Protein AF-A0A2V8UNH7-F1 (afdb_monomer)

Sequence (211 aa):
MKRFVVALCVLASGWPASTQSELPPRVLQLAELKRNIKTRMARLPNYTCLETIERSRRKNERQAFRYLDTVRVEVATMKNRELYAWPGAKEFGDRDITEIIGAGTSASGSYAEEIRSIFVNNASTITWHGEEQRLGRRTLRWDYRIPYYLSGWTVRTQSASGRVSATGAFWVDAESLDLLRIETNTSRPISPSPRLRTRWITRACASLPRT

Foldseek 3Di:
DDDDDDDDDDPPPPDPPPPPPDDDVVVVLLVVLLVVLVVLLVVQQFDKFWKKKWKWKDQAPVDDTDTDDIDIWIWGHHPNFIFTDRPPDPDTDPDAPCVVVVADKDKGCPASLVSCCDRPQPQKDKAWDDWDQDPNFIKGKIKIWGDQVSRPIWMDHPVFIDGFIWIWMWIAGPPPRHTFKIKIKTPADTPPSRRMIMIIIIGHGPDPDDD

Structure (mmCIF, N/CA/C/O backbone):
data_AF-A0A2V8UNH7-F1
#
_entry.id   AF-A0A2V8UNH7-F1
#
loop_
_atom_site.group_PDB
_atom_site.id
_atom_site.type_symbol
_atom_site.label_atom_id
_atom_site.label_alt_id
_atom_site.label_comp_id
_atom_site.label_asym_id
_atom_site.label_entity_id
_atom_site.label_seq_id
_atom_site.pdbx_PDB_ins_code
_atom_site.Cartn_x
_atom_site.Cartn_y
_atom_site.Cartn_z
_atom_site.occupancy
_atom_site.B_iso_or_equiv
_atom_site.auth_seq_id
_atom_site.auth_comp_id
_atom_site.auth_asym_id
_atom_site.auth_atom_id
_atom_site.pdbx_PDB_model_num
ATOM 1 N N . MET A 1 1 ? -21.394 29.886 82.520 1.00 43.16 1 MET A N 1
ATOM 2 C CA . MET A 1 1 ? -22.045 29.087 81.456 1.00 43.16 1 MET A CA 1
ATOM 3 C C . MET A 1 1 ? -22.055 29.882 80.153 1.00 43.16 1 MET A C 1
ATOM 5 O O . MET A 1 1 ? -22.809 30.837 80.056 1.00 43.16 1 MET A O 1
ATOM 9 N N . LYS A 1 2 ? -21.211 29.533 79.172 1.00 36.69 2 LYS A N 1
ATOM 10 C CA . LYS A 1 2 ? -21.320 29.988 77.772 1.00 36.69 2 LYS A CA 1
ATOM 11 C C . LYS A 1 2 ? -20.913 28.813 76.879 1.00 36.69 2 LYS A C 1
ATOM 13 O O . LYS A 1 2 ? -19.786 28.342 76.973 1.00 36.69 2 LYS A O 1
ATOM 18 N N . ARG A 1 3 ? -21.863 28.282 76.106 1.00 42.94 3 ARG A N 1
ATOM 19 C CA . ARG A 1 3 ? -21.660 27.165 75.172 1.00 42.94 3 ARG A CA 1
ATOM 20 C C . ARG A 1 3 ? -21.184 27.743 73.838 1.00 42.94 3 ARG A C 1
ATOM 22 O O . ARG A 1 3 ? -21.927 28.495 73.217 1.00 42.94 3 ARG A O 1
ATOM 29 N N . PHE A 1 4 ? -19.963 27.418 73.422 1.00 43.16 4 PHE A N 1
ATOM 30 C CA . PHE A 1 4 ? -19.485 27.691 72.067 1.00 43.16 4 PHE A CA 1
ATOM 31 C C . PHE A 1 4 ? -20.017 26.600 71.135 1.00 43.16 4 PHE A C 1
ATOM 33 O O . PHE A 1 4 ? -19.712 25.424 71.316 1.00 43.16 4 PHE A O 1
ATOM 40 N N . VAL A 1 5 ? -20.839 26.989 70.162 1.00 47.56 5 VAL A N 1
ATOM 41 C CA . VAL A 1 5 ? -21.269 26.116 69.066 1.00 47.56 5 VAL A CA 1
ATOM 42 C C . VAL A 1 5 ? -20.251 26.282 67.942 1.00 47.56 5 VAL A C 1
ATOM 44 O O . VAL A 1 5 ? -20.124 27.365 67.377 1.00 47.56 5 VAL A O 1
ATOM 47 N N . VAL A 1 6 ? -19.496 25.224 67.648 1.00 49.38 6 VAL A N 1
ATOM 48 C CA . VAL A 1 6 ? -18.600 25.167 66.487 1.00 49.38 6 VAL A CA 1
ATOM 49 C C . VAL A 1 6 ? -19.440 24.752 65.281 1.00 49.38 6 VAL A C 1
ATOM 51 O O . VAL A 1 6 ? -19.957 23.638 65.236 1.00 49.38 6 VAL A O 1
ATOM 54 N N . ALA A 1 7 ? -19.615 25.663 64.325 1.00 50.72 7 ALA A N 1
ATOM 55 C CA . ALA A 1 7 ? -20.276 25.381 63.057 1.00 50.72 7 ALA A CA 1
ATOM 56 C C . ALA A 1 7 ? -19.293 24.667 62.115 1.00 50.72 7 ALA A C 1
ATOM 58 O O . ALA A 1 7 ? -18.272 25.228 61.720 1.00 50.72 7 ALA A O 1
ATOM 59 N N . LEU A 1 8 ? -19.597 23.414 61.776 1.00 46.78 8 LEU A N 1
ATOM 60 C CA . LEU A 1 8 ? -18.836 22.599 60.833 1.00 46.78 8 LEU A CA 1
ATOM 61 C C . LEU A 1 8 ? -19.311 22.915 59.401 1.00 46.78 8 LEU A C 1
ATOM 63 O O . LEU A 1 8 ? -20.359 22.438 58.971 1.00 46.78 8 LEU A O 1
ATOM 67 N N . CYS A 1 9 ? -18.560 23.737 58.664 1.00 45.31 9 CYS A N 1
ATOM 68 C CA . CYS A 1 9 ? -18.798 23.970 57.237 1.00 45.31 9 CYS A CA 1
ATOM 69 C C . CYS A 1 9 ? -18.370 22.739 56.425 1.00 45.31 9 CYS A C 1
ATOM 71 O O . CYS A 1 9 ? -17.183 22.531 56.175 1.00 45.31 9 CYS A O 1
ATOM 73 N N . VAL A 1 10 ? -19.338 21.930 55.993 1.00 55.41 10 VAL A N 1
ATOM 74 C CA . VAL A 1 10 ? -19.120 20.857 55.015 1.00 55.41 10 VAL A CA 1
ATOM 75 C C . VAL A 1 10 ? -18.999 21.494 53.630 1.00 55.41 10 VAL A C 1
ATOM 77 O O . VAL A 1 10 ? -19.993 21.883 53.021 1.00 55.41 10 VAL A O 1
ATOM 80 N N . LEU A 1 11 ? -17.769 21.629 53.134 1.00 58.53 11 LEU A N 1
ATOM 81 C CA . LEU A 1 11 ? -17.506 21.987 51.742 1.00 58.53 11 LEU A CA 1
ATOM 82 C C . LEU A 1 11 ? -17.816 20.769 50.867 1.00 58.53 11 LEU A C 1
ATOM 84 O O . LEU A 1 11 ? -17.019 19.837 50.780 1.00 58.53 11 LEU A O 1
ATOM 88 N N . ALA A 1 12 ? -18.986 20.770 50.230 1.00 54.81 12 ALA A N 1
ATOM 89 C CA . ALA A 1 12 ? -19.301 19.840 49.156 1.00 54.81 12 ALA A CA 1
ATOM 90 C C . ALA A 1 12 ? -18.403 20.161 47.951 1.00 54.81 12 ALA A C 1
ATOM 92 O O . ALA A 1 12 ? -18.704 21.031 47.134 1.00 54.81 12 ALA A O 1
ATOM 93 N N . SER A 1 13 ? -17.264 19.480 47.858 1.00 57.94 13 SER A N 1
ATOM 94 C CA . SER A 1 13 ? -16.404 19.473 46.680 1.00 57.94 13 SER A CA 1
ATOM 95 C C . SER A 1 13 ? -17.104 18.714 45.551 1.00 57.94 13 SER A C 1
ATOM 97 O O . SER A 1 13 ? -16.890 17.522 45.342 1.00 57.94 13 SER A O 1
ATOM 99 N N . GLY A 1 14 ? -17.969 19.412 44.814 1.00 54.59 14 GLY A N 1
ATOM 100 C CA . GLY A 1 14 ? -18.487 18.928 43.540 1.00 54.59 14 GLY A CA 1
ATOM 101 C C . GLY A 1 14 ? -17.328 18.744 42.566 1.00 54.59 14 GLY A C 1
ATOM 102 O O . GLY A 1 14 ? -16.804 19.717 42.030 1.00 54.59 14 GLY A O 1
ATOM 103 N N . TRP A 1 15 ? -16.892 17.500 42.365 1.00 63.91 15 TRP A N 1
ATOM 104 C CA . TRP A 1 15 ? -15.983 17.161 41.278 1.00 63.91 15 TRP A CA 1
ATOM 105 C C . TRP A 1 15 ? -16.677 17.491 39.954 1.00 63.91 15 TRP A C 1
ATOM 107 O O . TRP A 1 15 ? -17.752 16.943 39.695 1.00 63.91 15 TRP A O 1
ATOM 117 N N . PRO A 1 16 ? -16.106 18.363 39.104 1.00 59.00 16 PRO A N 1
ATOM 118 C CA . PRO A 1 16 ? -16.625 18.524 37.762 1.00 59.00 16 PRO A CA 1
ATOM 119 C C . PRO A 1 16 ? -16.451 17.181 37.051 1.00 59.00 16 PRO A C 1
ATOM 121 O O . PRO A 1 16 ? -15.329 16.714 36.837 1.00 59.00 16 PRO A O 1
ATOM 124 N N . ALA A 1 17 ? -17.574 16.542 36.719 1.00 58.09 17 ALA A N 1
ATOM 125 C CA . ALA A 1 17 ? -17.596 15.424 35.796 1.00 58.09 17 ALA A CA 1
ATOM 126 C C . ALA A 1 17 ? -16.926 15.904 34.507 1.00 58.09 17 ALA A C 1
ATOM 128 O O . ALA A 1 17 ? -17.468 16.727 33.771 1.00 58.09 17 ALA A O 1
ATOM 129 N N . SER A 1 18 ? -15.698 15.448 34.281 1.00 59.31 18 SER A N 1
ATOM 130 C CA . SER A 1 18 ? -14.993 15.725 33.042 1.00 59.31 18 SER A CA 1
ATOM 131 C C . SER A 1 18 ? -15.786 15.049 31.933 1.00 59.31 18 SER A C 1
ATOM 133 O O . SER A 1 18 ? -15.860 13.824 31.882 1.00 59.31 18 SER A O 1
ATOM 135 N N . THR A 1 19 ? -16.416 15.837 31.065 1.00 55.44 19 THR A N 1
ATOM 136 C CA . THR A 1 19 ? -16.987 15.342 29.814 1.00 55.44 19 THR A CA 1
ATOM 137 C C . THR A 1 19 ? -15.842 14.765 28.992 1.00 55.44 19 THR A C 1
ATOM 139 O O . THR A 1 19 ? -15.066 15.508 28.387 1.00 55.44 19 THR A O 1
ATOM 142 N N . GLN A 1 20 ? -15.688 13.441 29.034 1.00 63.00 20 GLN A N 1
ATOM 143 C CA . GLN A 1 20 ? -14.740 12.716 28.202 1.00 63.00 20 GLN A CA 1
ATOM 144 C C . GLN A 1 20 ? -15.157 12.979 26.755 1.00 63.00 20 GLN A C 1
ATOM 146 O O . GLN A 1 20 ? -16.211 12.529 26.313 1.00 63.00 20 GLN A O 1
ATOM 151 N N . SER A 1 21 ? -14.395 13.814 26.051 1.00 68.12 21 SER A N 1
ATOM 152 C CA . SER A 1 21 ? -14.686 14.151 24.662 1.00 68.12 21 SER A CA 1
ATOM 153 C C . SER A 1 21 ? -14.468 12.880 23.851 1.00 68.12 21 SER A C 1
ATOM 155 O O . SER A 1 21 ? -13.340 12.399 23.736 1.00 68.12 21 SER A O 1
ATOM 157 N N . GLU A 1 22 ? -15.555 12.292 23.361 1.00 79.25 22 GLU A N 1
ATOM 158 C CA . GLU A 1 22 ? -15.486 11.090 22.542 1.00 79.25 22 GLU A CA 1
ATOM 159 C C . GLU A 1 22 ? -14.673 11.392 21.275 1.00 79.25 22 GLU A C 1
ATOM 161 O O . GLU A 1 22 ? -14.817 12.448 20.650 1.00 79.25 22 GLU A O 1
ATOM 166 N N . LEU A 1 23 ? -13.751 10.491 20.925 1.00 85.50 23 LEU A N 1
ATOM 167 C CA . LEU A 1 23 ? -12.916 10.656 19.739 1.00 85.50 23 LEU A CA 1
ATOM 168 C C . LEU A 1 23 ? -13.802 10.720 18.485 1.00 85.50 23 LEU A C 1
ATOM 170 O O . LEU A 1 23 ? -14.772 9.967 18.390 1.00 85.50 23 LEU A O 1
ATOM 174 N N . PRO A 1 24 ? -13.451 11.537 17.472 1.00 90.44 24 PRO A N 1
ATOM 175 C CA . PRO A 1 24 ? -14.213 11.575 16.232 1.00 90.44 24 PRO A CA 1
ATOM 176 C C . PRO A 1 24 ? -14.345 10.168 15.617 1.00 90.44 24 PRO A C 1
ATOM 178 O O . PRO A 1 24 ? -13.340 9.448 15.559 1.00 90.44 24 PRO A O 1
ATOM 181 N N . PRO A 1 25 ? -15.513 9.781 15.067 1.00 90.62 25 PRO A N 1
ATOM 182 C CA . PRO A 1 25 ? -15.749 8.423 14.562 1.00 90.62 25 PRO A CA 1
ATOM 183 C C . PRO A 1 25 ? -14.685 7.924 13.575 1.00 90.62 25 PRO A C 1
ATOM 185 O O . PRO A 1 25 ? -14.292 6.761 13.599 1.00 90.62 25 PRO A O 1
ATOM 188 N N . ARG A 1 26 ? -14.143 8.821 12.738 1.00 92.00 26 ARG A N 1
ATOM 189 C CA . ARG A 1 26 ? -13.091 8.494 11.755 1.00 92.00 26 ARG A CA 1
ATOM 190 C C . ARG A 1 26 ? -11.780 8.050 12.412 1.00 92.00 26 ARG A C 1
ATOM 192 O O . ARG A 1 26 ? -11.057 7.234 11.845 1.00 92.00 26 ARG A O 1
ATOM 199 N N . VAL A 1 27 ? -11.463 8.601 13.583 1.00 92.19 27 VAL A N 1
ATOM 200 C CA . VAL A 1 27 ? -10.266 8.246 14.356 1.00 92.19 27 VAL A CA 1
ATOM 201 C C . VAL A 1 27 ? -10.438 6.852 14.948 1.00 92.19 27 VAL A C 1
ATOM 203 O O . VAL A 1 27 ? -9.525 6.033 14.842 1.00 92.19 27 VAL A O 1
ATOM 206 N N . LEU A 1 28 ? -11.625 6.561 15.489 1.00 93.75 28 LEU A N 1
ATOM 207 C CA . LEU A 1 28 ? -11.973 5.238 16.010 1.00 93.75 28 LEU A CA 1
ATOM 208 C C . LEU A 1 28 ? -11.929 4.171 14.906 1.00 93.75 28 LEU A C 1
ATOM 210 O O . LEU A 1 28 ? -11.252 3.159 15.071 1.00 93.75 28 LEU A O 1
ATOM 214 N N . GLN A 1 29 ? -12.536 4.440 13.745 1.00 94.81 29 GLN A N 1
ATOM 215 C CA . GLN A 1 29 ? -12.503 3.543 12.581 1.00 94.81 29 GLN A CA 1
ATOM 216 C C . GLN A 1 29 ? -11.074 3.257 12.103 1.00 94.81 29 GLN A C 1
ATOM 218 O O . GLN A 1 29 ? -10.726 2.110 11.828 1.00 94.81 29 GLN A O 1
ATOM 223 N N . LEU A 1 30 ? -10.219 4.284 12.015 1.00 95.50 30 LEU A N 1
ATOM 224 C CA . LEU A 1 30 ? -8.826 4.096 11.611 1.00 95.50 30 LEU A CA 1
ATOM 225 C C . LEU A 1 30 ? -8.033 3.294 12.656 1.00 95.50 30 LEU A C 1
ATOM 227 O O . LEU A 1 30 ? -7.213 2.450 12.292 1.00 95.50 30 LEU A O 1
ATOM 231 N N . ALA A 1 31 ? -8.264 3.540 13.947 1.00 94.81 31 ALA A N 1
ATOM 232 C CA . ALA A 1 31 ? -7.626 2.783 15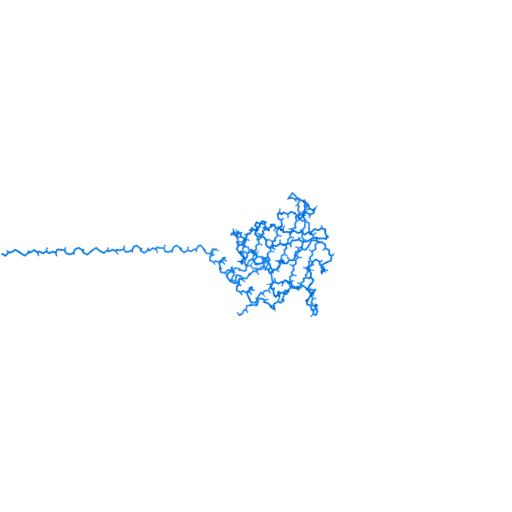.020 1.00 94.81 31 ALA A CA 1
ATOM 233 C C . ALA A 1 31 ? -8.039 1.303 14.986 1.00 94.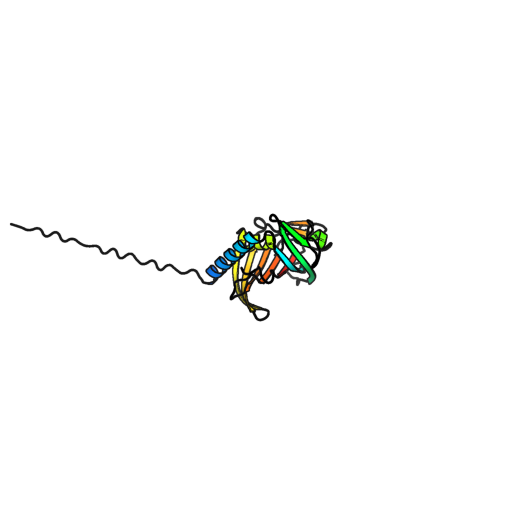81 31 ALA A C 1
ATOM 235 O O . ALA A 1 31 ? -7.181 0.420 15.079 1.00 94.81 31 ALA A O 1
ATOM 236 N N . GLU A 1 32 ? -9.328 1.032 14.785 1.00 94.69 32 GLU A N 1
ATOM 237 C CA . GLU A 1 32 ? -9.860 -0.318 14.632 1.00 94.69 32 GLU A CA 1
ATOM 238 C C . GLU A 1 32 ? -9.290 -1.022 13.397 1.00 94.69 32 GLU A C 1
ATOM 240 O O . GLU A 1 32 ? -8.771 -2.133 13.514 1.00 94.69 32 GLU A O 1
ATOM 245 N N . LEU A 1 33 ? -9.278 -0.350 12.243 1.00 93.94 33 LEU A N 1
ATOM 246 C CA . LEU A 1 33 ? -8.650 -0.850 11.022 1.00 93.94 33 LEU A CA 1
ATOM 247 C C . LEU A 1 33 ? -7.188 -1.251 11.268 1.00 93.94 33 LEU A C 1
ATOM 249 O O . LEU A 1 33 ? -6.791 -2.377 10.962 1.00 93.94 33 LEU A O 1
ATOM 253 N N . LYS A 1 34 ? -6.380 -0.355 11.855 1.00 94.19 34 LYS A N 1
ATOM 254 C CA . LYS A 1 34 ? -4.962 -0.626 12.152 1.00 94.19 34 LYS A CA 1
ATOM 255 C C . LYS A 1 34 ? -4.804 -1.823 13.092 1.00 94.19 34 LYS A C 1
ATOM 257 O O . LYS A 1 34 ? -3.927 -2.660 12.869 1.00 94.19 34 LYS A O 1
ATOM 262 N N . ARG A 1 35 ? -5.653 -1.939 14.119 1.00 93.31 35 ARG A N 1
ATOM 263 C CA . ARG A 1 35 ? -5.662 -3.080 15.052 1.00 93.31 35 ARG A CA 1
ATOM 264 C C . ARG A 1 35 ? -5.996 -4.390 14.336 1.00 93.31 35 ARG A C 1
ATOM 266 O O . ARG A 1 35 ? -5.297 -5.387 14.538 1.00 93.31 35 ARG A O 1
ATOM 273 N N . ASN A 1 36 ? -7.020 -4.385 13.488 1.00 90.44 36 ASN A N 1
ATOM 274 C CA . ASN A 1 36 ? -7.471 -5.559 12.744 1.00 90.44 36 ASN A CA 1
ATOM 275 C C . ASN A 1 36 ? -6.392 -6.024 11.761 1.00 90.44 36 ASN A C 1
ATOM 277 O O . ASN A 1 36 ? -6.032 -7.202 11.756 1.00 90.44 36 ASN A O 1
ATOM 281 N N . ILE A 1 37 ? -5.797 -5.095 11.007 1.00 88.56 37 ILE A N 1
ATOM 282 C CA . ILE A 1 37 ? -4.677 -5.385 10.105 1.00 88.56 37 ILE A CA 1
ATOM 283 C C . ILE A 1 37 ? -3.489 -5.950 10.884 1.00 88.56 37 ILE A C 1
ATOM 285 O O . ILE A 1 37 ? -2.988 -7.009 10.521 1.00 88.56 37 ILE A O 1
ATOM 289 N N . LYS A 1 38 ? -3.059 -5.309 11.979 1.00 88.44 38 LYS A N 1
ATOM 290 C CA . LYS A 1 38 ? -1.930 -5.792 12.793 1.00 88.44 38 LYS A CA 1
ATOM 291 C C . LYS A 1 38 ? -2.164 -7.216 13.307 1.00 88.44 38 LYS A C 1
ATOM 293 O O . LYS A 1 38 ? -1.264 -8.049 13.238 1.00 88.44 38 LYS A O 1
ATOM 298 N N . THR A 1 39 ? -3.376 -7.501 13.780 1.00 86.38 39 THR A N 1
ATOM 299 C CA . THR A 1 39 ? -3.762 -8.830 14.278 1.00 86.38 39 THR A CA 1
ATOM 300 C C . THR A 1 39 ? -3.717 -9.873 13.168 1.00 86.38 39 THR A C 1
ATOM 302 O O . THR A 1 39 ? -3.151 -10.949 13.353 1.00 86.38 39 THR A O 1
ATOM 305 N N . ARG A 1 40 ? -4.269 -9.553 11.993 1.00 81.12 40 ARG A N 1
ATOM 306 C CA . ARG A 1 40 ? -4.255 -10.453 10.835 1.00 81.12 40 ARG A CA 1
ATOM 307 C C . ARG A 1 40 ? -2.827 -10.687 10.344 1.00 81.12 40 ARG A C 1
ATOM 309 O O . ARG A 1 40 ? -2.435 -11.836 10.193 1.00 81.12 40 ARG A O 1
ATOM 316 N N . MET A 1 41 ? -2.020 -9.632 10.232 1.00 79.62 41 MET A N 1
ATOM 317 C CA . MET A 1 41 ? -0.603 -9.705 9.860 1.00 79.62 41 MET A CA 1
ATOM 318 C C . MET A 1 41 ? 0.228 -10.599 10.790 1.00 79.62 41 MET A C 1
ATOM 320 O O . MET A 1 41 ? 1.126 -11.292 10.320 1.00 79.62 41 MET A O 1
ATOM 324 N N . ALA A 1 42 ? -0.071 -10.623 12.092 1.00 80.31 42 ALA A N 1
ATOM 325 C CA . ALA A 1 42 ? 0.605 -11.506 13.046 1.00 80.31 42 ALA A CA 1
ATOM 326 C C . ALA A 1 42 ? 0.269 -12.997 12.833 1.00 80.31 42 ALA A C 1
ATOM 328 O O . ALA A 1 42 ? 1.060 -13.865 13.192 1.00 80.31 42 ALA A O 1
ATOM 329 N N . ARG A 1 43 ? -0.886 -13.295 12.225 1.00 73.44 43 ARG A N 1
ATOM 330 C CA . ARG A 1 43 ? -1.367 -14.653 11.918 1.00 73.44 43 ARG A CA 1
ATOM 331 C C . ARG A 1 43 ? -1.061 -15.100 10.483 1.00 73.44 43 ARG A C 1
ATOM 333 O O . ARG A 1 43 ? -1.473 -16.187 10.092 1.00 73.44 43 ARG A O 1
ATOM 340 N N . LEU A 1 44 ? -0.323 -14.303 9.705 1.00 64.62 44 LEU A N 1
ATOM 341 C CA . LEU A 1 44 ? -0.030 -14.573 8.293 1.00 64.62 44 LEU A CA 1
ATOM 342 C C . LEU A 1 44 ? 1.115 -15.553 7.952 1.00 64.62 44 LEU A C 1
ATOM 344 O O . LEU A 1 44 ? 1.325 -15.707 6.750 1.00 64.62 44 LEU A O 1
ATOM 348 N N . PRO A 1 45 ? 1.869 -16.231 8.853 1.00 58.47 45 PRO A N 1
ATOM 349 C CA . PRO A 1 45 ? 3.080 -16.929 8.410 1.00 58.47 45 PRO A CA 1
ATOM 350 C C . PRO A 1 45 ? 2.860 -18.129 7.465 1.00 58.47 45 PRO A C 1
ATOM 352 O O . PRO A 1 45 ? 3.852 -18.741 7.095 1.00 58.47 45 PRO A O 1
ATOM 355 N N . ASN A 1 46 ? 1.621 -18.444 7.050 1.00 59.53 46 ASN A N 1
ATOM 356 C CA . ASN A 1 46 ? 1.288 -19.499 6.082 1.00 59.53 46 ASN A CA 1
ATOM 357 C C . ASN A 1 46 ? 0.093 -19.150 5.163 1.00 59.53 46 ASN A C 1
ATOM 359 O O . ASN A 1 46 ? -0.687 -20.034 4.813 1.00 59.53 46 ASN A O 1
ATOM 363 N N . TYR A 1 47 ? -0.125 -17.878 4.811 1.00 63.41 47 TYR A N 1
ATOM 364 C CA . TYR A 1 47 ? -1.236 -17.520 3.917 1.00 63.41 47 TYR A CA 1
ATOM 365 C C . TYR A 1 47 ? -0.760 -17.266 2.492 1.00 63.41 47 TYR A C 1
ATOM 367 O O . TYR A 1 47 ? 0.191 -16.515 2.295 1.00 63.41 47 TYR A O 1
ATOM 375 N N . THR A 1 48 ? -1.460 -17.865 1.529 1.00 68.56 48 THR A N 1
ATOM 376 C CA . THR A 1 48 ? -1.310 -17.600 0.097 1.00 68.56 48 THR A CA 1
ATOM 377 C C . THR A 1 48 ? -2.444 -16.697 -0.363 1.00 68.56 48 THR A C 1
ATOM 379 O O . THR A 1 48 ? -3.603 -16.934 -0.028 1.00 68.56 48 THR A O 1
ATOM 382 N N . CYS A 1 49 ? -2.127 -15.673 -1.143 1.00 74.19 49 CYS A N 1
ATOM 383 C CA . CYS A 1 49 ? -3.117 -14.797 -1.746 1.00 74.19 49 CYS A CA 1
ATOM 384 C C . CYS A 1 49 ? -2.801 -14.523 -3.210 1.00 74.19 49 CYS A C 1
ATOM 386 O O . CYS A 1 49 ? -1.640 -14.414 -3.580 1.00 74.19 49 CYS A O 1
ATOM 388 N N . LEU A 1 50 ? -3.839 -14.334 -4.025 1.00 79.31 50 LEU A N 1
ATOM 389 C CA . LEU A 1 50 ? -3.684 -13.763 -5.353 1.00 79.31 50 LEU A CA 1
ATOM 390 C C . LEU A 1 50 ? -3.546 -12.234 -5.272 1.00 79.31 50 LEU A C 1
ATOM 392 O O . LEU A 1 50 ? -4.524 -11.517 -5.052 1.00 79.31 50 LEU A O 1
ATOM 396 N N . GLU A 1 51 ? -2.346 -11.737 -5.535 1.00 78.75 51 GLU A N 1
ATOM 397 C CA . GLU A 1 51 ? -2.067 -10.320 -5.713 1.00 78.75 51 GLU A CA 1
ATOM 398 C C . GLU A 1 51 ? -2.260 -9.934 -7.186 1.00 78.75 51 GLU A C 1
ATOM 400 O O . GLU A 1 51 ? -1.780 -10.600 -8.105 1.00 78.75 51 GLU A O 1
ATOM 405 N N . THR A 1 52 ? -2.994 -8.846 -7.428 1.00 81.12 52 THR A N 1
ATOM 406 C CA . THR A 1 52 ? -3.107 -8.235 -8.759 1.00 81.12 52 THR A CA 1
ATOM 407 C C . THR A 1 52 ? -2.510 -6.846 -8.713 1.00 81.12 52 THR A C 1
ATOM 409 O O . THR A 1 52 ? -3.003 -5.986 -7.981 1.00 81.12 52 THR A O 1
ATOM 412 N N . ILE A 1 53 ? -1.486 -6.648 -9.533 1.00 80.25 53 ILE A N 1
ATOM 413 C CA . ILE A 1 53 ? -0.669 -5.450 -9.585 1.00 80.25 53 ILE A CA 1
ATOM 414 C C . ILE A 1 53 ? -0.846 -4.799 -10.955 1.00 80.25 53 ILE A C 1
ATOM 416 O O . ILE A 1 53 ? -0.361 -5.312 -11.961 1.00 80.25 53 ILE A O 1
ATOM 420 N N . GLU A 1 54 ? -1.531 -3.659 -11.017 1.00 83.62 54 GLU A N 1
ATOM 421 C CA . GLU A 1 54 ? -1.598 -2.860 -12.250 1.00 83.62 54 GLU A CA 1
ATOM 422 C C . GLU A 1 54 ? -0.469 -1.819 -12.228 1.00 83.62 54 GLU A C 1
ATOM 424 O O . GLU A 1 54 ? -0.383 -1.002 -11.303 1.00 83.62 54 GLU A O 1
ATOM 429 N N . ARG A 1 55 ? 0.408 -1.847 -13.240 1.00 83.19 55 ARG A N 1
ATOM 430 C CA . ARG A 1 55 ? 1.574 -0.960 -13.329 1.00 83.19 55 ARG A CA 1
ATOM 431 C C . ARG A 1 55 ? 1.323 0.135 -14.348 1.00 83.19 55 ARG A C 1
ATOM 433 O O . ARG A 1 55 ? 0.893 -0.105 -15.474 1.00 83.19 55 ARG A O 1
ATOM 440 N N . SER A 1 56 ? 1.617 1.370 -13.968 1.00 84.06 56 SER A N 1
ATOM 441 C CA . SER A 1 56 ? 1.563 2.516 -14.879 1.00 84.06 56 SER A CA 1
ATOM 442 C C . SER A 1 56 ? 2.743 3.449 -14.653 1.00 84.06 56 SER A C 1
ATOM 444 O O . SER A 1 56 ? 3.216 3.594 -13.526 1.00 84.06 56 SER A O 1
ATOM 446 N N . ARG A 1 57 ? 3.201 4.137 -15.705 1.00 83.38 57 ARG A N 1
ATOM 447 C CA . ARG A 1 57 ? 4.318 5.093 -15.622 1.00 83.38 57 ARG A CA 1
ATOM 448 C C . ARG A 1 57 ? 4.017 6.443 -16.253 1.00 83.38 57 ARG A C 1
ATOM 450 O O . ARG A 1 57 ? 3.249 6.539 -17.206 1.00 83.38 57 ARG A O 1
ATOM 457 N N . ARG A 1 58 ? 4.707 7.482 -15.783 1.00 81.69 58 ARG A N 1
ATOM 458 C CA . ARG A 1 58 ? 4.797 8.794 -16.451 1.00 81.69 58 ARG A CA 1
ATOM 459 C C . ARG A 1 58 ? 6.219 9.347 -16.384 1.00 81.69 58 ARG A C 1
ATOM 461 O O . ARG A 1 58 ? 6.959 9.027 -15.454 1.00 81.69 58 ARG A O 1
ATOM 468 N N . LYS A 1 59 ? 6.592 10.183 -17.361 1.00 80.12 59 LYS A N 1
ATOM 469 C CA . LYS A 1 59 ? 7.933 10.804 -17.464 1.00 80.12 59 LYS A CA 1
ATOM 470 C C . LYS A 1 59 ? 8.090 12.056 -16.595 1.00 80.12 59 LYS A C 1
ATOM 472 O O . LYS A 1 59 ? 9.201 12.477 -16.299 1.00 80.12 59 LYS A O 1
ATOM 477 N N . ASN A 1 60 ? 6.991 12.725 -16.273 1.00 80.50 60 ASN A N 1
ATOM 478 C CA . ASN A 1 60 ? 6.950 13.883 -15.385 1.00 80.50 60 ASN A CA 1
ATOM 479 C C . ASN A 1 60 ? 5.512 14.083 -14.893 1.00 80.50 60 ASN A C 1
ATOM 481 O O . ASN A 1 60 ? 4.601 13.376 -15.320 1.00 80.50 60 ASN A O 1
ATOM 485 N N . GLU A 1 61 ? 5.309 15.039 -13.991 1.00 79.38 61 GLU A N 1
ATOM 486 C CA . GLU A 1 61 ? 4.010 15.270 -13.350 1.00 79.38 61 GLU A CA 1
ATOM 487 C C . GLU A 1 61 ? 2.944 15.849 -14.279 1.00 79.38 61 GLU A C 1
ATOM 489 O O . GLU A 1 61 ? 1.761 15.642 -14.029 1.00 79.38 61 GLU A O 1
ATOM 494 N N . ARG A 1 62 ? 3.359 16.514 -15.365 1.00 85.12 62 ARG A N 1
ATOM 495 C CA . ARG A 1 62 ? 2.453 17.121 -16.351 1.00 85.12 62 ARG A CA 1
ATOM 496 C C . ARG A 1 62 ? 1.839 16.091 -17.300 1.00 85.12 62 ARG A C 1
ATOM 498 O O . ARG A 1 62 ? 0.894 16.407 -18.009 1.00 85.12 62 ARG A O 1
ATOM 505 N N . GLN A 1 63 ? 2.390 14.879 -17.356 1.00 86.12 63 GLN A N 1
ATOM 506 C CA . GLN A 1 63 ? 1.894 13.812 -18.219 1.00 86.12 63 GLN A CA 1
ATOM 507 C C . GLN A 1 63 ? 0.958 12.869 -17.464 1.00 86.12 63 GLN A C 1
ATOM 509 O O . GLN A 1 63 ? 1.200 12.522 -16.304 1.00 86.12 63 GLN A O 1
ATOM 514 N N . ALA A 1 64 ? -0.073 12.396 -18.166 1.00 87.50 64 ALA A N 1
ATOM 515 C CA . ALA A 1 64 ? -0.916 11.312 -17.689 1.00 87.50 64 ALA A CA 1
ATOM 516 C C . ALA A 1 64 ? -0.095 10.027 -17.495 1.00 87.50 64 ALA A C 1
ATOM 518 O O . ALA A 1 64 ? 0.868 9.758 -18.224 1.00 87.50 64 ALA A O 1
ATOM 519 N N . PHE A 1 65 ? -0.491 9.226 -16.508 1.00 84.94 65 PHE A N 1
ATOM 520 C CA . PHE A 1 65 ? 0.028 7.874 -16.362 1.00 84.94 65 PHE A CA 1
ATOM 521 C C . PHE A 1 65 ? -0.369 7.038 -17.579 1.00 84.94 65 PHE A C 1
ATOM 523 O O . PHE A 1 65 ? -1.534 7.003 -17.964 1.00 84.94 65 PHE A O 1
ATOM 530 N N . ARG A 1 66 ? 0.611 6.360 -18.174 1.00 88.50 66 ARG A N 1
ATOM 531 C CA . ARG A 1 66 ? 0.403 5.360 -19.219 1.00 88.50 66 ARG A CA 1
ATOM 532 C C . ARG A 1 66 ? 0.450 3.982 -18.583 1.00 88.50 66 ARG A C 1
ATOM 534 O O . ARG A 1 66 ? 1.433 3.664 -17.906 1.00 88.50 66 ARG A O 1
ATOM 541 N N . TYR A 1 67 ? -0.600 3.201 -18.803 1.00 88.00 67 TYR A N 1
ATOM 542 C CA . TYR A 1 67 ? -0.642 1.793 -18.429 1.00 88.00 67 TYR A CA 1
ATOM 543 C C . TYR A 1 67 ? 0.524 1.040 -19.074 1.00 88.00 67 TYR A C 1
ATOM 545 O O . TYR A 1 67 ? 0.910 1.338 -20.207 1.00 88.00 67 TYR A O 1
ATOM 553 N N . LEU A 1 68 ? 1.114 0.123 -18.317 1.00 83.94 68 LEU A N 1
ATOM 554 C CA . LEU A 1 68 ? 2.172 -0.759 -18.788 1.00 83.94 68 LEU A CA 1
ATOM 555 C C . LEU A 1 68 ? 1.621 -2.158 -18.988 1.00 83.94 68 LEU A C 1
ATOM 557 O O . LEU A 1 68 ? 1.605 -2.655 -20.107 1.00 83.94 68 LEU A O 1
ATOM 561 N N . ASP A 1 69 ? 1.174 -2.760 -17.894 1.00 84.12 69 ASP A N 1
ATOM 562 C CA . ASP A 1 69 ? 0.690 -4.128 -17.832 1.00 84.12 69 ASP A CA 1
ATOM 563 C C . ASP A 1 69 ? 0.005 -4.390 -16.479 1.00 84.12 69 ASP A C 1
ATOM 565 O O . ASP A 1 69 ? -0.072 -3.526 -15.592 1.00 84.12 69 ASP A O 1
ATOM 569 N N . THR A 1 70 ? -0.516 -5.606 -16.346 1.00 85.38 70 THR A N 1
ATOM 570 C CA . THR A 1 70 ? -1.069 -6.150 -15.114 1.00 85.38 70 THR A CA 1
ATOM 571 C C . THR A 1 70 ? -0.354 -7.452 -14.818 1.00 85.38 70 THR A C 1
ATOM 573 O O . THR A 1 70 ? -0.327 -8.358 -15.647 1.00 85.38 70 THR A O 1
ATOM 576 N N . VAL A 1 71 ? 0.189 -7.554 -13.614 1.00 82.81 71 VAL A N 1
ATOM 577 C CA . VAL A 1 71 ? 0.839 -8.757 -13.112 1.00 82.81 71 VAL A CA 1
ATOM 578 C C . VAL A 1 71 ? -0.076 -9.402 -12.085 1.00 82.81 71 VAL A C 1
ATOM 580 O O . VAL A 1 71 ? -0.603 -8.728 -11.201 1.00 82.81 71 VAL A O 1
ATOM 583 N N . ARG A 1 72 ? -0.282 -10.712 -12.211 1.00 84.50 72 ARG A N 1
ATOM 584 C CA . ARG A 1 72 ? -1.025 -11.518 -11.242 1.00 84.50 72 ARG A CA 1
ATOM 585 C C . ARG A 1 72 ? -0.101 -12.593 -10.712 1.00 84.50 72 ARG A C 1
ATOM 587 O O . ARG A 1 72 ? 0.361 -13.423 -11.490 1.00 84.50 72 ARG A O 1
ATOM 594 N N . VAL A 1 73 ? 0.158 -12.557 -9.417 1.00 82.50 73 VAL A N 1
ATOM 595 C CA . VAL A 1 73 ? 1.027 -13.514 -8.732 1.00 82.50 73 VAL A CA 1
ATOM 596 C C . VAL A 1 73 ? 0.324 -14.022 -7.493 1.00 82.50 73 VAL A C 1
ATOM 598 O O . VAL A 1 73 ? -0.479 -13.318 -6.884 1.00 82.50 73 VAL A O 1
ATOM 601 N N . GLU A 1 74 ? 0.616 -15.256 -7.128 1.00 82.75 74 GLU A N 1
ATOM 602 C CA . GLU A 1 74 ? 0.349 -15.712 -5.779 1.00 82.75 74 GLU A CA 1
ATOM 603 C C . GLU A 1 74 ? 1.482 -15.220 -4.879 1.00 82.75 74 GLU A C 1
ATOM 605 O O . GLU A 1 74 ? 2.656 -15.322 -5.240 1.00 82.75 74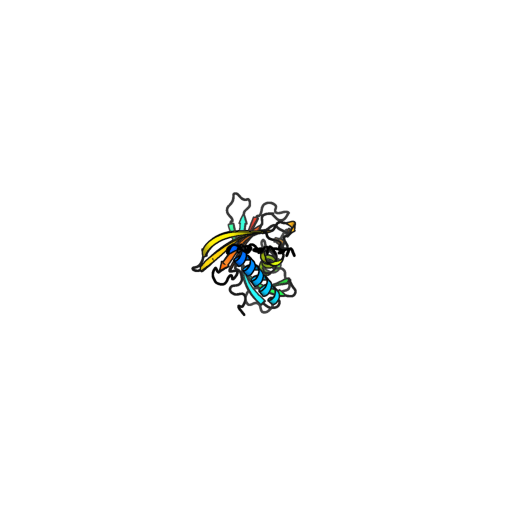 GLU A O 1
ATOM 610 N N . VAL A 1 75 ? 1.131 -14.671 -3.719 1.00 81.44 75 VAL A N 1
ATOM 611 C CA . VAL A 1 75 ? 2.064 -14.213 -2.691 1.00 81.44 75 VAL A CA 1
ATOM 612 C C . VAL A 1 75 ? 1.838 -15.008 -1.414 1.00 81.44 75 VAL A C 1
ATOM 614 O O . VAL A 1 75 ? 0.708 -15.130 -0.935 1.00 81.44 75 VAL A O 1
ATOM 617 N N . ALA A 1 76 ? 2.923 -15.529 -0.853 1.00 80.12 76 ALA A N 1
ATOM 618 C CA . ALA A 1 76 ? 2.954 -16.151 0.459 1.00 80.12 76 ALA A CA 1
ATOM 619 C C . ALA A 1 76 ? 3.894 -15.375 1.382 1.00 80.12 76 ALA A C 1
ATOM 621 O O . ALA A 1 76 ? 4.932 -14.880 0.954 1.00 80.12 76 ALA A O 1
ATOM 622 N N . THR A 1 77 ? 3.551 -15.257 2.665 1.00 76.62 77 THR A N 1
ATOM 623 C CA . THR A 1 77 ? 4.444 -14.634 3.656 1.00 76.62 77 THR A CA 1
ATOM 624 C C . THR A 1 77 ? 5.075 -15.700 4.541 1.00 76.62 77 THR A C 1
ATOM 626 O O . THR A 1 77 ? 4.374 -16.328 5.324 1.00 76.62 77 THR A O 1
ATOM 629 N N . MET A 1 78 ? 6.400 -15.862 4.481 1.00 74.56 78 MET A N 1
ATOM 630 C CA . MET A 1 78 ? 7.148 -16.829 5.293 1.00 74.56 78 MET A CA 1
ATOM 631 C C . MET A 1 78 ? 8.347 -16.153 5.963 1.00 74.56 78 MET A C 1
ATOM 633 O O . MET A 1 78 ? 9.144 -15.496 5.299 1.00 74.56 78 MET A O 1
ATOM 637 N N . LYS A 1 79 ? 8.498 -16.305 7.290 1.00 72.25 79 LYS A N 1
ATOM 638 C CA . LYS A 1 79 ? 9.610 -15.711 8.073 1.00 72.25 79 LYS A CA 1
ATOM 639 C C . LYS A 1 79 ? 9.844 -14.218 7.761 1.00 72.25 79 LYS A C 1
ATOM 641 O O . LYS A 1 79 ? 10.978 -13.775 7.615 1.00 72.25 79 LYS A O 1
ATOM 646 N N . ASN A 1 80 ? 8.757 -13.452 7.643 1.00 69.31 80 ASN A N 1
ATOM 647 C CA . ASN A 1 80 ? 8.775 -12.022 7.316 1.00 69.31 80 ASN A CA 1
ATOM 648 C C . ASN A 1 80 ? 9.357 -11.673 5.926 1.00 69.31 80 ASN A C 1
ATOM 650 O O . ASN A 1 80 ? 9.761 -10.537 5.699 1.00 69.31 80 ASN A O 1
ATOM 654 N N . ARG A 1 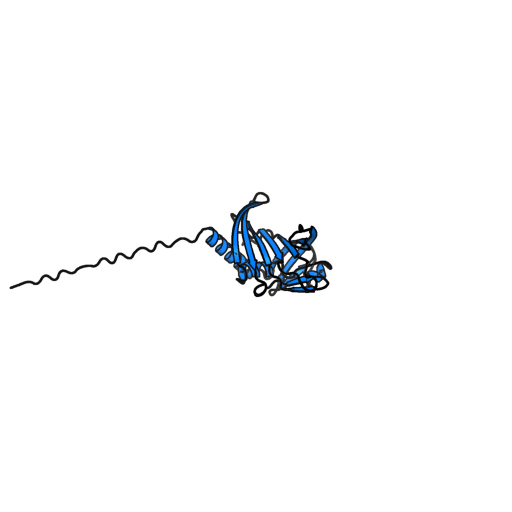81 ? 9.377 -12.634 4.996 1.00 74.06 81 ARG A N 1
ATOM 655 C CA . ARG A 1 81 ? 9.658 -12.433 3.570 1.00 74.06 81 ARG A CA 1
ATOM 656 C C . ARG A 1 81 ? 8.416 -12.760 2.746 1.00 74.06 81 ARG A C 1
ATOM 658 O O . ARG A 1 81 ? 7.621 -13.613 3.142 1.00 74.06 81 ARG A O 1
ATOM 665 N N . GLU A 1 82 ? 8.261 -12.077 1.620 1.00 80.38 82 GLU A N 1
ATOM 666 C CA . GLU A 1 82 ? 7.272 -12.430 0.602 1.00 80.38 82 GLU A CA 1
ATOM 667 C C . GLU A 1 82 ? 7.908 -13.398 -0.390 1.00 80.38 82 GLU A C 1
ATOM 669 O O . GLU A 1 82 ? 8.984 -13.133 -0.921 1.00 80.38 82 GLU A O 1
ATOM 674 N N . LEU A 1 83 ? 7.241 -14.526 -0.597 1.00 82.75 83 LEU A N 1
ATOM 675 C CA . LEU A 1 83 ? 7.546 -15.502 -1.629 1.00 82.75 83 LEU A CA 1
ATOM 676 C C . LEU A 1 83 ? 6.478 -15.381 -2.707 1.00 82.75 83 LEU A C 1
ATOM 678 O O . LEU A 1 83 ? 5.305 -15.172 -2.389 1.00 82.75 83 LEU A O 1
ATOM 682 N N . TYR A 1 84 ? 6.869 -15.554 -3.964 1.00 82.50 84 TYR A N 1
ATOM 683 C CA . TYR A 1 84 ? 5.961 -15.374 -5.089 1.00 82.50 84 TYR A CA 1
ATOM 684 C C . TYR A 1 84 ? 5.923 -16.611 -5.978 1.00 82.50 84 TYR A C 1
ATOM 686 O O . TYR A 1 84 ? 6.912 -17.335 -6.135 1.00 82.50 84 TYR A O 1
ATOM 694 N N . ALA A 1 85 ? 4.769 -16.824 -6.595 1.00 84.25 85 ALA A N 1
ATOM 695 C CA . ALA A 1 85 ? 4.562 -17.859 -7.588 1.00 84.25 85 ALA A CA 1
ATOM 696 C C . ALA A 1 85 ? 3.607 -17.372 -8.683 1.00 84.25 85 ALA A C 1
ATOM 698 O O . ALA A 1 85 ? 2.797 -16.465 -8.474 1.00 84.25 85 ALA A O 1
ATOM 699 N N . TRP A 1 86 ? 3.686 -17.977 -9.868 1.00 85.12 86 TRP A N 1
ATOM 700 C CA . TRP A 1 86 ? 2.616 -17.813 -10.850 1.00 85.12 86 TRP A CA 1
ATOM 701 C C . TRP A 1 86 ? 1.357 -18.539 -10.359 1.00 85.12 86 TRP A C 1
ATOM 703 O O . TRP A 1 86 ? 1.496 -19.592 -9.735 1.00 85.12 86 TRP A O 1
ATOM 713 N N . PRO A 1 87 ? 0.147 -18.024 -10.642 1.00 83.56 87 PRO A N 1
ATOM 714 C CA . PRO A 1 87 ? -1.087 -18.676 -10.221 1.00 83.56 87 PRO A CA 1
ATOM 715 C C . PRO A 1 87 ? -1.136 -20.157 -10.619 1.00 83.56 87 PRO A C 1
ATOM 717 O O . PRO A 1 87 ? -0.917 -20.489 -11.785 1.00 83.56 87 PRO A O 1
ATOM 720 N N . GLY A 1 88 ? -1.418 -21.035 -9.653 1.00 77.81 88 GLY A N 1
ATOM 721 C CA . GLY A 1 88 ? -1.463 -22.489 -9.860 1.00 77.81 88 GLY A CA 1
ATOM 722 C C . GLY A 1 88 ? -0.103 -23.200 -9.928 1.00 77.81 88 GLY A C 1
ATOM 723 O O . GLY A 1 88 ? -0.053 -24.387 -10.261 1.00 77.81 88 GLY A O 1
ATOM 724 N N . ALA A 1 89 ? 1.005 -22.518 -9.628 1.00 81.44 89 ALA A N 1
ATOM 725 C CA . ALA A 1 89 ? 2.295 -23.176 -9.452 1.00 81.44 89 ALA A CA 1
ATOM 726 C C . ALA A 1 89 ? 2.267 -24.132 -8.246 1.00 81.44 89 ALA A C 1
ATOM 728 O O . ALA A 1 89 ? 1.598 -23.886 -7.247 1.00 81.44 89 ALA A O 1
ATOM 729 N N . LYS A 1 90 ? 3.025 -25.231 -8.329 1.00 75.38 90 LYS A N 1
ATOM 730 C CA . LYS A 1 90 ? 3.072 -26.237 -7.254 1.00 75.38 90 LYS A CA 1
ATOM 731 C C . LYS A 1 90 ? 3.808 -25.751 -6.004 1.00 75.38 90 LYS A C 1
ATOM 733 O O . LYS A 1 90 ? 3.550 -26.258 -4.919 1.00 75.38 90 LYS A O 1
ATOM 738 N N . GLU A 1 91 ? 4.732 -24.807 -6.164 1.00 77.50 91 GLU A N 1
ATOM 739 C CA . GLU A 1 91 ? 5.615 -24.332 -5.101 1.00 77.50 91 GLU A CA 1
ATOM 740 C C . GLU A 1 91 ? 5.873 -22.828 -5.236 1.00 77.50 91 GLU A C 1
ATOM 742 O O . GLU A 1 91 ? 5.937 -22.284 -6.343 1.00 77.50 91 GLU A O 1
ATOM 747 N N . PHE A 1 92 ? 6.071 -22.174 -4.091 1.00 75.06 92 PHE A N 1
ATOM 748 C CA . PHE A 1 92 ? 6.558 -20.801 -4.019 1.00 75.06 92 PHE A CA 1
ATOM 749 C C . PHE A 1 92 ? 8.074 -20.781 -4.163 1.00 75.06 92 PHE A C 1
ATOM 751 O O . PHE A 1 92 ? 8.781 -21.475 -3.433 1.00 75.06 92 PHE A O 1
ATOM 758 N N . GLY A 1 93 ? 8.583 -19.964 -5.084 1.00 70.94 93 GLY A N 1
ATOM 759 C CA . GLY A 1 93 ? 10.023 -19.765 -5.216 1.00 70.94 93 GLY A CA 1
ATOM 760 C C . GLY A 1 93 ? 10.543 -18.740 -4.207 1.00 70.94 93 GLY A C 1
ATOM 761 O O . GLY A 1 93 ? 9.882 -17.736 -3.951 1.00 70.94 93 GLY A O 1
ATOM 762 N N . ASP A 1 94 ? 11.771 -18.926 -3.713 1.00 71.12 94 ASP A N 1
ATOM 763 C CA . ASP A 1 94 ? 12.550 -17.885 -3.004 1.00 71.12 94 ASP A CA 1
ATOM 764 C C . ASP A 1 94 ? 13.231 -16.932 -4.009 1.00 71.12 94 ASP A C 1
ATOM 766 O O . ASP A 1 94 ? 14.398 -16.575 -3.875 1.00 71.12 94 ASP A O 1
ATOM 770 N N . ARG A 1 95 ? 12.515 -16.597 -5.090 1.00 69.19 95 ARG A N 1
ATOM 771 C CA . ARG A 1 95 ? 12.966 -15.675 -6.139 1.00 69.19 95 ARG A CA 1
ATOM 772 C C . ARG A 1 95 ? 12.319 -14.315 -5.923 1.00 69.19 95 ARG A C 1
ATOM 774 O O . ARG A 1 95 ? 11.140 -14.243 -5.570 1.00 69.19 95 ARG A O 1
ATOM 781 N N . ASP A 1 96 ? 13.068 -13.239 -6.168 1.00 71.19 96 ASP A N 1
ATOM 782 C CA . ASP A 1 96 ? 12.504 -11.884 -6.149 1.00 71.19 96 ASP A CA 1
ATOM 783 C C . ASP A 1 96 ? 11.419 -11.769 -7.234 1.00 71.19 96 ASP A C 1
ATOM 785 O O . ASP A 1 96 ? 11.508 -12.358 -8.317 1.00 71.19 96 ASP A O 1
ATOM 789 N N . ILE A 1 97 ? 10.383 -10.978 -6.969 1.00 74.12 97 ILE A N 1
ATOM 790 C CA . ILE A 1 97 ? 9.322 -10.700 -7.934 1.00 74.12 97 ILE A CA 1
ATOM 791 C C . ILE A 1 97 ? 9.869 -10.120 -9.259 1.00 74.12 97 ILE A C 1
ATOM 793 O O . ILE A 1 97 ? 9.278 -10.359 -10.313 1.00 74.12 97 ILE A O 1
ATOM 797 N N . THR A 1 98 ? 11.019 -9.420 -9.261 1.00 70.44 98 THR A N 1
ATOM 798 C CA . THR A 1 98 ? 11.726 -9.029 -10.502 1.00 70.44 98 THR A CA 1
ATOM 799 C C . THR A 1 98 ? 12.090 -10.225 -11.373 1.00 70.44 98 THR A C 1
ATOM 801 O O . THR A 1 98 ? 11.985 -10.142 -12.595 1.00 70.44 98 THR A O 1
ATOM 804 N N . GLU A 1 99 ? 12.542 -11.319 -10.761 1.00 70.94 99 GLU A N 1
ATOM 805 C CA . GLU A 1 99 ? 13.021 -12.511 -11.465 1.00 70.94 99 GLU A CA 1
ATOM 806 C C . GLU A 1 99 ? 11.863 -13.323 -12.042 1.00 70.94 99 GLU A C 1
ATOM 808 O O . GLU A 1 99 ? 12.008 -13.951 -13.087 1.00 70.94 99 GLU A O 1
ATOM 813 N N . ILE A 1 100 ? 10.698 -13.281 -11.390 1.00 74.56 100 ILE A N 1
ATOM 814 C CA . ILE A 1 100 ? 9.488 -13.964 -11.862 1.00 74.56 100 ILE A CA 1
ATOM 815 C C . ILE A 1 100 ? 8.839 -13.191 -13.010 1.00 74.56 100 ILE A C 1
ATOM 817 O O . ILE A 1 100 ? 8.460 -13.793 -14.012 1.00 74.56 100 ILE A O 1
ATOM 821 N N . ILE A 1 101 ? 8.732 -11.863 -12.896 1.00 73.12 101 ILE A N 1
ATOM 822 C CA . ILE A 1 101 ? 8.124 -11.027 -13.942 1.00 73.12 101 ILE A CA 1
ATOM 823 C C . ILE A 1 101 ? 9.076 -10.853 -15.141 1.00 73.12 101 ILE A C 1
ATOM 825 O O . ILE A 1 101 ? 8.624 -10.595 -16.256 1.00 73.12 101 ILE A O 1
ATOM 829 N N . GLY A 1 102 ? 10.394 -10.973 -14.940 1.00 61.06 102 GLY A N 1
ATOM 830 C CA . GLY A 1 102 ? 11.421 -10.957 -15.992 1.00 61.06 102 GLY A CA 1
ATOM 831 C C . GLY A 1 102 ? 11.683 -9.591 -16.647 1.00 61.06 102 GLY A C 1
ATOM 832 O O . GLY A 1 102 ? 12.753 -9.368 -17.215 1.00 61.06 102 GLY A O 1
ATOM 833 N N . ALA A 1 103 ? 10.748 -8.637 -16.562 1.00 64.56 103 ALA A N 1
ATOM 834 C CA . ALA A 1 103 ? 10.914 -7.299 -17.122 1.00 64.56 103 ALA A CA 1
ATOM 835 C C . ALA A 1 103 ? 10.093 -6.198 -16.426 1.00 64.56 103 ALA A C 1
ATOM 837 O O . ALA A 1 103 ? 9.068 -6.419 -15.771 1.00 64.56 103 ALA A O 1
ATOM 838 N N . GLY A 1 104 ? 10.541 -4.958 -16.637 1.00 65.56 104 GLY A N 1
ATOM 839 C CA . GLY A 1 104 ? 9.881 -3.749 -16.151 1.00 65.56 104 GLY A CA 1
ATOM 840 C C . GLY A 1 104 ? 10.283 -3.349 -14.731 1.00 65.56 104 GLY A C 1
ATOM 841 O O . GLY A 1 104 ? 11.272 -3.820 -14.176 1.00 65.56 104 GLY A O 1
ATOM 842 N N . THR A 1 105 ? 9.529 -2.412 -14.163 1.00 67.19 105 THR A N 1
ATOM 843 C CA . THR A 1 105 ? 9.665 -2.019 -12.757 1.00 67.19 105 THR A CA 1
ATOM 844 C C . THR A 1 105 ? 8.870 -3.010 -11.924 1.00 67.19 105 THR A C 1
ATOM 846 O O . THR A 1 105 ? 7.704 -3.200 -12.242 1.00 67.19 105 THR A O 1
ATOM 849 N N . SER A 1 106 ? 9.427 -3.610 -10.881 1.00 68.94 106 SER A N 1
ATOM 850 C CA . SER A 1 106 ? 8.705 -4.394 -9.868 1.00 68.94 106 SER A CA 1
ATOM 851 C C . SER A 1 106 ? 9.035 -3.853 -8.475 1.00 68.94 106 SER A C 1
ATOM 853 O O . SER A 1 106 ? 9.962 -3.057 -8.303 1.00 68.94 106 SER A O 1
ATOM 855 N N . ALA A 1 107 ? 8.251 -4.225 -7.474 1.00 65.38 107 ALA A N 1
ATOM 856 C CA . ALA A 1 107 ? 8.560 -3.900 -6.096 1.00 65.38 107 ALA A CA 1
ATOM 857 C C . ALA A 1 107 ? 8.398 -5.167 -5.265 1.00 65.38 107 ALA A C 1
ATOM 859 O O . ALA A 1 107 ? 7.297 -5.696 -5.172 1.00 65.38 107 ALA A O 1
ATOM 860 N N . SER A 1 108 ? 9.491 -5.663 -4.689 1.00 62.59 108 SER A N 1
ATOM 861 C CA . SER A 1 108 ? 9.408 -6.674 -3.639 1.00 62.59 108 SER A CA 1
ATOM 862 C C . SER A 1 108 ? 8.695 -6.051 -2.441 1.00 62.59 108 SER A C 1
ATOM 864 O O . SER A 1 108 ? 9.042 -4.930 -2.047 1.00 62.59 108 SER A O 1
ATOM 866 N N . GLY A 1 109 ? 7.737 -6.750 -1.843 1.00 66.25 109 GLY A N 1
ATOM 867 C CA . GLY A 1 109 ? 7.049 -6.229 -0.669 1.00 66.25 109 GLY A CA 1
ATOM 868 C C . GLY A 1 109 ? 5.786 -5.413 -0.958 1.00 66.25 109 GLY A C 1
ATOM 869 O O . GLY A 1 109 ? 5.367 -4.642 -0.095 1.00 66.25 109 GLY A O 1
ATOM 870 N N . SER A 1 110 ? 5.209 -5.493 -2.164 1.00 70.50 110 SER A N 1
ATOM 871 C CA . SER A 1 110 ? 3.966 -4.778 -2.515 1.00 70.50 110 SER A CA 1
ATOM 872 C C . SER A 1 110 ? 2.723 -5.301 -1.789 1.00 70.50 110 SER A C 1
ATOM 874 O O . SER A 1 110 ? 1.667 -4.672 -1.863 1.00 70.50 110 SER A O 1
ATOM 876 N N . TYR A 1 111 ? 2.849 -6.401 -1.039 1.00 76.62 111 TYR A N 1
ATOM 877 C CA . TYR A 1 111 ? 1.779 -6.933 -0.208 1.00 76.62 111 TYR A CA 1
ATOM 878 C C . TYR A 1 111 ? 2.000 -6.673 1.293 1.00 76.62 111 TYR A C 1
ATOM 880 O O . TYR A 1 111 ? 1.506 -5.695 1.855 1.00 76.62 111 TYR A O 1
ATOM 888 N N . ALA A 1 112 ? 2.727 -7.549 1.976 1.00 79.75 112 ALA A N 1
ATOM 889 C CA . ALA A 1 112 ? 2.924 -7.531 3.416 1.00 79.75 112 ALA A CA 1
ATOM 890 C C . ALA A 1 112 ? 3.815 -6.369 3.877 1.00 79.75 112 ALA A C 1
ATOM 892 O O . ALA A 1 112 ? 3.484 -5.725 4.872 1.00 79.75 112 ALA A O 1
ATOM 893 N N . GLU A 1 113 ? 4.918 -6.068 3.188 1.00 81.81 113 GLU A N 1
ATOM 894 C CA . GLU A 1 113 ? 5.798 -4.953 3.584 1.00 81.81 113 GLU A CA 1
ATOM 895 C C . GLU A 1 113 ? 5.146 -3.581 3.378 1.00 81.81 113 GLU A C 1
ATOM 897 O O . GLU A 1 113 ? 5.273 -2.695 4.233 1.00 81.81 113 GLU A O 1
ATOM 902 N N . GLU A 1 114 ? 4.384 -3.401 2.300 1.00 82.56 114 GLU A N 1
ATOM 903 C CA . GLU A 1 114 ? 3.592 -2.194 2.078 1.00 82.56 114 GLU A CA 1
ATOM 904 C C . GLU A 1 114 ? 2.504 -2.039 3.151 1.00 82.56 114 GLU A C 1
ATOM 906 O O . GLU A 1 114 ? 2.429 -0.994 3.805 1.00 82.56 114 GLU A O 1
ATOM 911 N N . ILE A 1 115 ? 1.725 -3.093 3.423 1.00 87.06 115 ILE A N 1
ATOM 912 C CA . ILE A 1 115 ? 0.708 -3.084 4.486 1.00 87.06 115 ILE A CA 1
ATOM 913 C C . ILE A 1 115 ? 1.349 -2.795 5.853 1.00 87.06 115 ILE A C 1
ATOM 915 O O . ILE A 1 115 ? 0.831 -1.974 6.617 1.00 87.06 115 ILE A O 1
ATOM 919 N N . ARG A 1 116 ? 2.499 -3.403 6.175 1.00 87.12 116 ARG A N 1
ATOM 920 C CA . ARG A 1 116 ? 3.231 -3.114 7.421 1.00 87.12 116 ARG A CA 1
ATOM 921 C C . ARG A 1 116 ? 3.670 -1.657 7.484 1.00 87.12 116 ARG A C 1
ATOM 923 O O . ARG A 1 116 ? 3.470 -1.015 8.515 1.00 87.12 116 ARG A O 1
ATOM 930 N N . SER A 1 117 ? 4.218 -1.118 6.399 1.00 88.25 117 SER A N 1
ATOM 931 C CA . SER A 1 117 ? 4.682 0.271 6.342 1.00 88.25 117 SER A CA 1
ATOM 932 C C . SER A 1 117 ? 3.531 1.267 6.521 1.00 88.25 117 SER A C 1
ATOM 934 O O . SER A 1 117 ? 3.677 2.254 7.243 1.00 88.25 117 SER A O 1
ATOM 936 N N . ILE A 1 118 ? 2.364 0.994 5.931 1.00 91.62 118 ILE A N 1
ATOM 937 C CA . ILE A 1 118 ? 1.191 1.865 6.060 1.00 91.62 118 ILE A CA 1
ATOM 938 C C . ILE A 1 118 ? 0.571 1.746 7.458 1.00 91.62 118 ILE A C 1
ATOM 940 O O . ILE A 1 118 ? 0.343 2.765 8.111 1.00 91.62 118 ILE A O 1
ATOM 944 N N . PHE A 1 119 ? 0.312 0.532 7.948 1.00 92.38 119 PHE A N 1
ATOM 945 C CA . PHE A 1 119 ? -0.596 0.329 9.084 1.00 92.38 119 PHE A CA 1
ATOM 946 C C . PHE A 1 119 ? 0.080 -0.085 10.396 1.00 92.38 119 PHE A C 1
ATOM 948 O O . PHE A 1 119 ? -0.497 0.148 11.460 1.00 92.38 119 PHE A O 1
ATOM 955 N N . VAL A 1 120 ? 1.273 -0.686 10.357 1.00 90.06 120 VAL A N 1
ATOM 956 C CA . VAL A 1 120 ? 1.874 -1.363 11.525 1.00 90.06 120 VAL A CA 1
ATOM 957 C C . VAL A 1 120 ? 3.104 -0.632 12.057 1.00 90.06 120 VAL A C 1
ATOM 959 O O . VAL A 1 120 ? 3.183 -0.362 13.252 1.00 90.06 120 VAL A O 1
ATOM 962 N N . ASN A 1 121 ? 4.038 -0.265 11.183 1.00 89.94 121 ASN A N 1
ATOM 963 C CA . ASN A 1 121 ? 5.366 0.231 11.561 1.00 89.94 121 ASN A CA 1
ATOM 964 C C . ASN A 1 121 ? 5.377 1.713 11.971 1.00 89.94 121 ASN A C 1
ATOM 966 O O . ASN A 1 121 ? 6.439 2.272 12.220 1.00 89.94 121 ASN A O 1
ATOM 970 N N . ASN A 1 122 ? 4.209 2.366 12.008 1.00 89.00 122 ASN A N 1
ATOM 971 C CA . ASN A 1 122 ? 4.064 3.807 12.243 1.00 89.00 122 ASN A CA 1
ATOM 972 C C . ASN A 1 122 ? 4.913 4.676 11.292 1.00 89.00 122 ASN A C 1
ATOM 974 O O . ASN A 1 122 ? 5.333 5.772 11.650 1.00 89.00 122 ASN A O 1
ATOM 978 N N . ALA A 1 123 ? 5.147 4.196 10.067 1.00 91.69 123 ALA A N 1
ATOM 979 C CA . ALA A 1 123 ? 5.924 4.906 9.055 1.00 91.69 123 ALA A CA 1
ATOM 980 C C . ALA A 1 123 ? 5.082 5.881 8.211 1.00 91.69 123 ALA A C 1
ATOM 982 O O . ALA A 1 123 ? 5.642 6.672 7.450 1.00 91.69 123 ALA A O 1
ATOM 983 N N . SER A 1 124 ? 3.749 5.829 8.321 1.00 94.38 124 SER A N 1
ATOM 984 C CA . SER A 1 124 ? 2.831 6.622 7.505 1.00 94.38 124 SER A CA 1
ATOM 985 C C . SER A 1 124 ? 2.086 7.696 8.302 1.00 94.38 124 SER A C 1
ATOM 987 O O . SER A 1 124 ? 1.688 7.500 9.453 1.00 94.38 124 SER A O 1
ATOM 989 N N . THR A 1 125 ? 1.848 8.836 7.654 1.00 96.00 125 THR A N 1
ATOM 990 C CA . THR A 1 125 ? 0.793 9.781 8.035 1.00 96.00 125 THR A CA 1
ATOM 991 C C . THR A 1 125 ? -0.453 9.442 7.229 1.00 96.00 125 THR A C 1
ATOM 993 O O . THR A 1 125 ? -0.362 9.365 6.004 1.00 96.00 125 THR A O 1
ATOM 996 N N . ILE A 1 126 ? -1.592 9.254 7.899 1.00 96.75 126 ILE A N 1
ATOM 997 C CA . ILE A 1 126 ? -2.871 8.876 7.282 1.00 96.75 126 ILE A CA 1
ATOM 998 C C . ILE A 1 126 ? -3.877 10.009 7.488 1.00 96.75 126 ILE A C 1
ATOM 1000 O O . ILE A 1 126 ? -4.027 10.514 8.601 1.00 96.75 126 ILE A O 1
ATOM 1004 N N . THR A 1 127 ? -4.575 10.397 6.426 1.00 96.94 127 THR A N 1
ATOM 1005 C CA . THR A 1 127 ? -5.532 11.506 6.430 1.00 96.94 127 THR A CA 1
ATOM 1006 C C . THR A 1 127 ? -6.853 11.059 5.823 1.00 96.94 127 THR A C 1
ATOM 1008 O O . THR A 1 127 ? -6.885 10.382 4.799 1.00 96.94 127 THR A O 1
ATOM 1011 N N . TRP A 1 128 ? -7.957 11.408 6.483 1.00 96.44 128 TRP A N 1
ATOM 1012 C CA . TRP A 1 128 ? -9.297 11.124 5.979 1.00 96.44 128 TRP A CA 1
ATOM 1013 C C . TRP A 1 128 ? -9.548 11.863 4.663 1.00 96.44 128 TRP A C 1
ATOM 1015 O O . TRP A 1 128 ? -9.244 13.050 4.573 1.00 96.44 128 TRP A O 1
ATOM 1025 N N . HIS A 1 129 ? -10.108 11.165 3.673 1.00 96.25 129 HIS A N 1
ATOM 1026 C CA . HIS A 1 129 ? -10.473 11.759 2.389 1.00 96.25 129 HIS A CA 1
ATOM 1027 C C . HIS A 1 129 ? -11.994 11.845 2.220 1.00 96.25 129 HIS A C 1
ATOM 1029 O O . HIS A 1 129 ? -12.528 12.931 2.018 1.00 96.25 129 HIS A O 1
ATOM 1035 N N . GLY A 1 130 ? -12.708 10.719 2.291 1.00 95.31 130 GLY A N 1
ATOM 1036 C CA . GLY A 1 130 ? -14.143 10.708 2.001 1.00 95.31 130 GLY A CA 1
ATOM 1037 C C . GLY A 1 130 ? -14.735 9.312 1.846 1.00 95.31 130 GLY A C 1
ATOM 1038 O O . GLY A 1 130 ? -14.011 8.322 1.710 1.00 95.31 130 GLY A O 1
ATOM 1039 N N . GLU A 1 131 ? -16.063 9.233 1.895 1.00 95.25 131 GLU A N 1
ATOM 1040 C CA . GLU A 1 131 ? -16.791 8.019 1.521 1.00 95.25 131 GLU A CA 1
ATOM 1041 C C . GLU A 1 131 ? -16.956 7.972 0.002 1.00 95.25 131 GLU A C 1
ATOM 1043 O O . GLU A 1 131 ? -17.203 8.991 -0.642 1.00 95.25 131 GLU A O 1
ATOM 1048 N N . GLU A 1 132 ? -16.811 6.786 -0.576 1.00 94.06 132 GLU A N 1
ATOM 1049 C CA . GLU A 1 132 ? -16.959 6.546 -2.009 1.00 94.06 132 GLU A CA 1
ATOM 1050 C C . GLU A 1 132 ? -17.831 5.307 -2.233 1.00 94.06 132 GLU A C 1
ATOM 1052 O O . GLU A 1 132 ? -17.705 4.311 -1.517 1.00 94.06 132 GLU A O 1
ATOM 1057 N N . GLN A 1 133 ? -18.667 5.325 -3.271 1.00 91.00 133 GLN A N 1
ATOM 1058 C CA . GLN A 1 133 ? -19.299 4.111 -3.787 1.00 91.00 133 GLN A CA 1
ATOM 1059 C C . GLN A 1 133 ? -18.396 3.494 -4.854 1.00 91.00 133 GLN A C 1
ATOM 1061 O O . GLN A 1 133 ? -18.098 4.129 -5.867 1.00 91.00 133 GLN A O 1
ATOM 1066 N N . ARG A 1 134 ? -17.949 2.252 -4.649 1.00 80.75 134 ARG A N 1
ATOM 1067 C CA . ARG A 1 134 ? -17.076 1.540 -5.593 1.00 80.75 134 ARG A CA 1
ATOM 1068 C C . ARG A 1 134 ? -17.537 0.108 -5.782 1.00 80.75 134 ARG A C 1
ATOM 1070 O O . ARG A 1 134 ? -17.653 -0.636 -4.817 1.00 80.75 134 ARG A O 1
ATOM 1077 N N . LEU A 1 135 ? -17.752 -0.290 -7.039 1.00 78.69 135 LEU A N 1
ATOM 1078 C CA . LEU A 1 135 ? -18.187 -1.649 -7.404 1.00 78.69 135 LEU A CA 1
ATOM 1079 C C . LEU A 1 135 ? -19.425 -2.110 -6.603 1.00 78.69 135 LEU A C 1
ATOM 1081 O O . LEU A 1 135 ? -19.488 -3.250 -6.153 1.00 78.69 135 LEU A O 1
ATOM 1085 N N . GLY A 1 136 ? -20.377 -1.197 -6.378 1.00 84.38 136 GLY A N 1
ATOM 1086 C CA . GLY A 1 136 ? -21.592 -1.463 -5.600 1.00 84.38 136 GLY A CA 1
ATOM 1087 C C . GLY A 1 136 ? -21.394 -1.549 -4.081 1.00 84.38 136 GLY A C 1
ATOM 1088 O O . GLY A 1 136 ? -22.330 -1.916 -3.383 1.00 84.38 136 GLY A O 1
ATOM 1089 N N . ARG A 1 137 ? -20.204 -1.223 -3.559 1.00 87.50 137 ARG A N 1
ATOM 1090 C CA . ARG A 1 137 ? -19.902 -1.214 -2.121 1.00 87.50 137 ARG A CA 1
ATOM 1091 C C . ARG A 1 137 ? -19.633 0.194 -1.622 1.00 87.50 137 ARG A C 1
ATOM 1093 O O . ARG A 1 137 ? -18.921 0.959 -2.281 1.00 87.50 137 ARG A O 1
ATOM 1100 N N . ARG A 1 138 ? -20.118 0.484 -0.415 1.00 94.81 138 ARG A N 1
ATOM 1101 C CA . ARG A 1 138 ? -19.755 1.703 0.303 1.00 94.81 138 ARG A CA 1
ATOM 1102 C C . ARG A 1 138 ? -18.360 1.529 0.881 1.00 94.81 138 ARG A C 1
ATOM 1104 O O . ARG A 1 138 ? -18.094 0.582 1.615 1.00 94.81 138 ARG A O 1
ATOM 1111 N N . THR A 1 139 ? -17.466 2.439 0.527 1.00 95.31 139 THR A N 1
ATOM 1112 C CA . THR A 1 139 ? -16.056 2.379 0.907 1.00 95.31 139 THR A CA 1
ATOM 1113 C C . THR A 1 139 ? -15.625 3.650 1.608 1.00 95.31 139 THR A C 1
ATOM 1115 O O . THR A 1 139 ? -16.092 4.744 1.294 1.00 95.31 139 THR A O 1
ATOM 1118 N N . LEU A 1 140 ? -14.713 3.503 2.560 1.00 95.50 140 LEU A N 1
ATOM 1119 C CA . LEU A 1 140 ? -14.070 4.617 3.238 1.00 95.50 140 LEU A CA 1
ATOM 1120 C C . LEU A 1 140 ? -12.667 4.779 2.659 1.00 95.50 140 LEU A C 1
ATOM 1122 O O . LEU A 1 140 ? -11.900 3.812 2.625 1.00 95.50 140 LEU A O 1
ATOM 1126 N N . ARG A 1 141 ? -12.330 5.991 2.216 1.00 96.00 141 ARG A N 1
ATOM 1127 C CA . ARG A 1 141 ? -11.016 6.304 1.660 1.00 96.00 141 ARG A CA 1
ATOM 1128 C C . ARG A 1 141 ? -10.185 7.166 2.600 1.00 96.00 141 ARG A C 1
ATOM 1130 O O . ARG A 1 141 ? -10.630 8.215 3.065 1.00 96.00 141 ARG A O 1
ATOM 1137 N N . TRP A 1 142 ? -8.928 6.779 2.772 1.00 97.25 142 TRP A N 1
ATOM 1138 C CA . TRP A 1 142 ? -7.898 7.638 3.346 1.00 97.25 142 TRP A CA 1
ATOM 1139 C C . TRP A 1 142 ? -6.736 7.772 2.380 1.00 97.25 142 TRP A C 1
ATOM 1141 O O . TRP A 1 142 ? -6.401 6.832 1.656 1.00 97.25 142 TRP A O 1
ATOM 1151 N N . ASP A 1 143 ? -6.094 8.928 2.430 1.00 96.94 143 ASP A N 1
ATOM 1152 C CA . ASP A 1 143 ? -4.813 9.145 1.785 1.00 96.94 143 ASP A CA 1
ATOM 1153 C C . ASP A 1 143 ? -3.691 8.901 2.801 1.00 96.94 143 ASP A C 1
ATOM 1155 O O . ASP A 1 143 ? -3.859 9.097 4.009 1.00 96.94 143 ASP A O 1
ATOM 1159 N N . TYR A 1 144 ? -2.528 8.471 2.322 1.00 95.56 144 TYR A N 1
ATOM 1160 C CA . TYR A 1 144 ? -1.358 8.271 3.163 1.00 95.56 144 TYR A CA 1
ATOM 1161 C C . TYR A 1 144 ? -0.079 8.795 2.516 1.00 95.56 144 TYR A C 1
ATOM 1163 O O . TYR A 1 144 ? 0.057 8.902 1.292 1.00 95.56 144 TYR A O 1
ATOM 1171 N N . ARG A 1 145 ? 0.899 9.096 3.370 1.00 94.62 145 ARG A N 1
ATOM 1172 C CA . ARG A 1 145 ? 2.256 9.479 2.978 1.00 94.62 145 ARG A CA 1
ATOM 1173 C C . ARG A 1 145 ? 3.271 8.768 3.858 1.00 94.62 145 ARG A C 1
ATOM 1175 O O . ARG A 1 145 ? 3.167 8.823 5.077 1.00 94.62 145 ARG A O 1
ATOM 1182 N N . ILE A 1 146 ? 4.277 8.173 3.228 1.00 92.62 146 ILE A N 1
ATOM 1183 C CA . ILE A 1 146 ? 5.453 7.582 3.865 1.00 92.62 146 ILE A CA 1
ATOM 1184 C C . ILE A 1 146 ? 6.681 8.342 3.352 1.00 92.62 146 ILE A C 1
ATOM 1186 O O . ILE A 1 146 ? 6.979 8.303 2.148 1.00 92.62 146 ILE A O 1
ATOM 1190 N N . PRO A 1 147 ? 7.397 9.071 4.224 1.00 91.31 147 PRO A N 1
ATOM 1191 C CA . PRO A 1 147 ? 8.607 9.764 3.824 1.00 91.31 147 PRO A CA 1
ATOM 1192 C C . PRO A 1 147 ? 9.724 8.765 3.504 1.00 91.31 147 PRO A C 1
ATOM 1194 O O . PRO A 1 147 ? 9.773 7.660 4.038 1.00 91.31 147 PRO A O 1
ATOM 1197 N N . TYR A 1 148 ? 10.657 9.178 2.643 1.00 86.94 148 TYR A N 1
ATOM 1198 C CA . TYR A 1 148 ? 11.729 8.313 2.136 1.00 86.94 148 TYR A CA 1
ATOM 1199 C C . TYR A 1 148 ? 12.504 7.595 3.250 1.00 86.94 148 TYR A C 1
ATOM 1201 O O . TYR A 1 148 ? 12.786 6.415 3.119 1.00 86.94 148 TYR A O 1
ATOM 1209 N N . TYR A 1 149 ? 12.828 8.280 4.348 1.00 87.31 149 TYR A N 1
ATOM 1210 C CA . TYR A 1 149 ? 13.645 7.735 5.438 1.00 87.31 149 TYR A CA 1
ATOM 1211 C C . TYR A 1 149 ? 12.907 6.727 6.335 1.00 87.31 149 TYR A C 1
ATOM 1213 O O . TYR A 1 149 ? 13.571 5.941 7.000 1.00 87.31 149 TYR A O 1
ATOM 1221 N N . LEU A 1 150 ? 11.568 6.707 6.323 1.00 88.62 150 LEU A N 1
ATOM 1222 C CA . LEU A 1 150 ? 10.758 5.710 7.043 1.00 88.62 150 LEU A CA 1
ATOM 1223 C C . LEU A 1 150 ? 10.257 4.583 6.132 1.00 88.62 150 LEU A C 1
ATOM 1225 O O . LEU A 1 150 ? 9.623 3.644 6.605 1.00 88.62 150 LEU A O 1
ATOM 1229 N N . SER A 1 151 ? 10.507 4.670 4.824 1.00 82.81 151 SER A N 1
ATOM 1230 C CA . SER A 1 151 ? 10.019 3.673 3.878 1.00 82.81 151 SER A CA 1
ATOM 1231 C C . SER A 1 151 ? 10.817 2.373 3.975 1.00 82.81 151 SER A C 1
ATOM 1233 O O . SER A 1 151 ? 12.020 2.344 3.703 1.00 82.81 151 SER A O 1
ATOM 1235 N N . GLY A 1 152 ? 10.136 1.278 4.314 1.00 77.50 152 GLY A N 1
ATOM 1236 C CA . GLY A 1 152 ? 10.669 -0.079 4.151 1.00 77.50 152 GLY A CA 1
ATOM 1237 C C . GLY A 1 152 ? 10.648 -0.555 2.694 1.00 77.50 152 GLY A C 1
ATOM 1238 O O . GLY A 1 152 ? 11.282 -1.550 2.355 1.00 77.50 152 GLY A O 1
ATOM 1239 N N . TRP A 1 153 ? 9.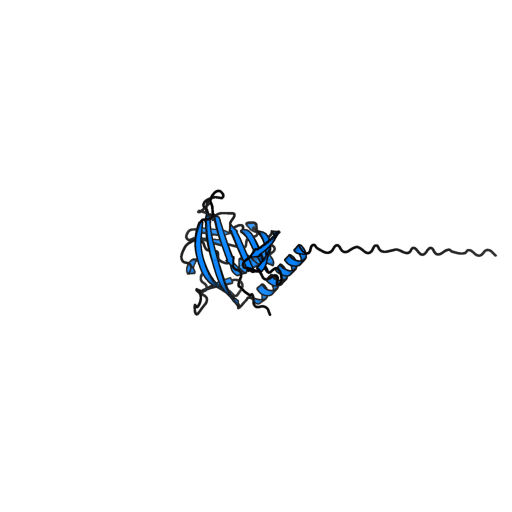953 0.170 1.814 1.00 77.56 153 TRP A N 1
ATOM 1240 C CA . TRP A 1 153 ? 9.657 -0.282 0.463 1.00 77.56 153 TRP A CA 1
ATOM 1241 C C . TRP A 1 153 ? 10.781 0.041 -0.524 1.00 77.56 153 TRP A C 1
ATOM 1243 O O . TRP A 1 153 ? 11.233 1.188 -0.648 1.00 77.56 153 TRP A O 1
ATOM 1253 N N . THR A 1 154 ? 11.211 -0.990 -1.250 1.00 77.88 154 THR A N 1
ATOM 1254 C CA . THR A 1 154 ? 12.245 -0.909 -2.285 1.00 77.88 154 THR A CA 1
ATOM 1255 C C . THR A 1 154 ? 11.627 -1.239 -3.631 1.00 77.88 154 THR A C 1
ATOM 1257 O O . THR A 1 154 ? 10.979 -2.268 -3.795 1.00 77.88 154 THR A O 1
ATOM 1260 N N . VAL A 1 155 ? 11.854 -0.366 -4.607 1.00 77.38 155 VAL A N 1
ATOM 1261 C CA . VAL A 1 155 ? 11.423 -0.587 -5.986 1.00 77.38 155 VAL A CA 1
ATOM 1262 C C . VAL A 1 155 ? 12.650 -0.938 -6.818 1.00 77.38 155 VAL A C 1
ATOM 1264 O O . VAL A 1 155 ? 13.724 -0.347 -6.660 1.00 77.38 155 VAL A O 1
ATOM 1267 N N . ARG A 1 156 ? 12.477 -1.913 -7.705 1.00 75.81 156 ARG A N 1
ATOM 1268 C CA . ARG A 1 156 ? 13.506 -2.441 -8.592 1.00 75.81 156 ARG A CA 1
ATOM 1269 C C . ARG A 1 156 ? 13.097 -2.289 -10.050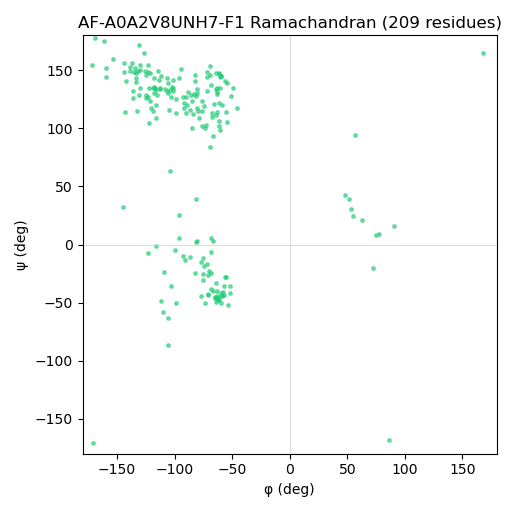 1.00 75.81 156 ARG A C 1
ATOM 1271 O O . ARG A 1 156 ? 11.926 -2.348 -10.412 1.00 75.81 156 ARG A O 1
ATOM 1278 N N . THR A 1 157 ? 14.083 -2.079 -10.899 1.00 69.88 157 THR A N 1
ATOM 1279 C CA . THR A 1 157 ? 13.999 -2.149 -12.357 1.00 69.88 157 THR A CA 1
ATOM 1280 C C . THR A 1 157 ? 15.154 -3.014 -12.850 1.00 69.88 157 THR A C 1
ATOM 1282 O O . THR A 1 157 ? 16.063 -3.333 -12.085 1.00 69.88 157 THR A O 1
ATOM 1285 N N . GLN A 1 158 ? 15.174 -3.343 -14.142 1.00 66.19 158 GLN A N 1
ATOM 1286 C CA . GLN A 1 158 ? 16.308 -4.058 -14.745 1.00 66.19 158 GLN A CA 1
ATOM 1287 C C . GLN A 1 158 ? 17.664 -3.359 -14.530 1.00 66.19 158 GLN A C 1
ATOM 1289 O O . GLN A 1 158 ? 18.692 -4.022 -14.511 1.00 66.19 158 GLN A O 1
ATOM 1294 N N . SER A 1 159 ? 17.683 -2.032 -14.372 1.00 68.19 159 SER A N 1
ATOM 1295 C CA . SER A 1 159 ? 18.917 -1.240 -14.315 1.00 68.19 159 SER A CA 1
ATOM 1296 C C . SER A 1 159 ? 19.152 -0.543 -12.973 1.00 68.19 159 SER A C 1
ATOM 1298 O O . SER A 1 159 ? 20.116 0.211 -12.849 1.00 68.19 159 SER A O 1
ATOM 1300 N N . ALA A 1 160 ? 18.242 -0.679 -12.002 1.00 72.88 160 ALA A N 1
ATOM 1301 C CA . ALA A 1 160 ? 18.271 0.116 -10.780 1.00 72.88 160 ALA A CA 1
ATOM 1302 C C . ALA A 1 160 ? 17.480 -0.509 -9.629 1.00 72.88 160 ALA A C 1
ATOM 1304 O O . ALA A 1 160 ? 16.458 -1.154 -9.829 1.00 72.88 160 ALA A O 1
ATOM 1305 N N . SER A 1 161 ? 17.894 -0.222 -8.398 1.00 78.50 161 SER A N 1
ATOM 1306 C CA . SER A 1 161 ? 17.164 -0.583 -7.183 1.00 78.50 161 SER A CA 1
ATOM 1307 C C . SER A 1 161 ? 17.292 0.542 -6.172 1.00 78.50 161 SER A C 1
ATOM 1309 O O . SER A 1 161 ? 18.367 1.122 -6.024 1.00 78.50 161 SER A O 1
ATOM 1311 N N . GLY A 1 162 ? 16.221 0.853 -5.448 1.00 78.50 162 GLY A N 1
ATOM 1312 C CA . GLY A 1 162 ? 16.305 1.855 -4.396 1.00 78.50 162 GLY A CA 1
ATOM 1313 C C . GLY A 1 162 ? 15.058 1.960 -3.541 1.00 78.50 162 GLY A C 1
ATOM 1314 O O . GLY A 1 162 ? 13.944 1.661 -3.976 1.00 78.50 162 GLY A O 1
ATOM 1315 N N . ARG A 1 163 ? 15.266 2.432 -2.310 1.00 83.62 163 ARG A N 1
ATOM 1316 C CA . ARG A 1 163 ? 14.181 2.869 -1.436 1.00 83.62 163 ARG A CA 1
ATOM 1317 C C . ARG A 1 163 ? 13.421 4.005 -2.114 1.00 83.62 163 ARG A C 1
ATOM 1319 O O . ARG A 1 163 ? 14.015 4.834 -2.802 1.00 83.62 163 ARG A O 1
ATOM 1326 N N . VAL A 1 164 ? 12.113 4.069 -1.911 1.00 82.44 164 VAL A N 1
ATOM 1327 C CA . VAL A 1 164 ? 11.279 5.152 -2.444 1.00 82.44 164 VAL A CA 1
ATOM 1328 C C . VAL A 1 164 ? 10.350 5.685 -1.366 1.00 82.44 164 VAL A C 1
ATOM 1330 O O . VAL A 1 164 ? 9.895 4.946 -0.499 1.00 82.44 164 VAL A O 1
ATOM 1333 N N . SER A 1 165 ? 10.044 6.977 -1.418 1.00 88.06 165 SER A N 1
ATOM 1334 C CA . SER A 1 165 ? 8.894 7.521 -0.699 1.00 88.06 165 SER A CA 1
ATOM 1335 C C . SER A 1 165 ? 7.600 7.074 -1.373 1.00 88.06 165 SER A C 1
ATOM 1337 O O . SER A 1 165 ? 7.523 7.013 -2.606 1.00 88.06 165 SER A O 1
ATOM 1339 N N . ALA A 1 166 ? 6.579 6.822 -0.560 1.00 87.38 166 ALA A N 1
ATOM 1340 C CA . ALA A 1 166 ? 5.271 6.386 -1.022 1.00 87.38 166 ALA A CA 1
ATOM 1341 C C . ALA A 1 166 ? 4.208 7.419 -0.647 1.00 87.38 166 ALA A C 1
ATOM 1343 O O . ALA A 1 166 ? 4.177 7.946 0.464 1.00 87.38 166 ALA A O 1
ATOM 1344 N N . THR A 1 167 ? 3.330 7.718 -1.590 1.00 91.38 167 THR A N 1
ATOM 1345 C CA . THR A 1 167 ? 2.103 8.484 -1.359 1.00 91.38 167 THR A CA 1
ATOM 1346 C C . THR A 1 167 ? 0.980 7.754 -2.043 1.00 91.38 167 THR A C 1
ATOM 1348 O O . THR A 1 167 ? 1.173 7.294 -3.166 1.00 91.38 167 THR A O 1
ATOM 1351 N N . GLY A 1 168 ? -0.182 7.684 -1.429 1.00 92.31 168 GLY A N 1
ATOM 1352 C CA . GLY A 1 168 ? -1.234 6.865 -1.988 1.00 92.31 168 GLY A CA 1
ATOM 1353 C C . GLY A 1 168 ? -2.558 7.051 -1.297 1.00 92.31 168 GLY A C 1
ATOM 1354 O O . GLY A 1 168 ? -2.721 7.941 -0.464 1.00 92.31 168 GLY A O 1
ATOM 1355 N N . ALA A 1 169 ? -3.480 6.176 -1.657 1.00 94.44 169 ALA A N 1
ATOM 1356 C CA . ALA A 1 169 ? -4.770 6.051 -1.019 1.00 94.44 169 ALA A CA 1
ATOM 1357 C C . ALA A 1 169 ? -5.069 4.580 -0.764 1.00 94.44 169 ALA A C 1
ATOM 1359 O O . ALA A 1 169 ? -4.601 3.701 -1.491 1.00 94.44 169 ALA A O 1
ATOM 1360 N N . PHE A 1 170 ? -5.864 4.312 0.261 1.00 94.00 170 PHE A N 1
ATOM 1361 C CA . PHE A 1 170 ? -6.427 2.993 0.483 1.00 94.00 170 PHE A CA 1
ATOM 1362 C C . PHE A 1 170 ? -7.930 3.085 0.715 1.00 94.00 170 PHE A C 1
ATOM 1364 O O . PHE A 1 170 ? -8.443 4.084 1.226 1.00 94.00 170 PHE A O 1
ATOM 1371 N N . TRP A 1 171 ? -8.621 2.017 0.328 1.00 93.69 171 TRP A N 1
ATOM 1372 C CA . TRP A 1 171 ? -10.064 1.869 0.461 1.00 93.69 171 TRP A CA 1
ATOM 1373 C C . TRP A 1 171 ? -10.359 0.684 1.354 1.00 93.69 171 TRP A C 1
ATOM 1375 O O . TRP A 1 171 ? -9.789 -0.396 1.165 1.00 93.69 171 TRP A O 1
ATOM 1385 N N . VAL A 1 172 ? -11.283 0.882 2.282 1.00 93.56 172 VAL A N 1
ATOM 1386 C CA . VAL A 1 172 ? -11.807 -0.189 3.129 1.00 93.56 172 VAL A CA 1
ATOM 1387 C C . VAL A 1 172 ? -13.316 -0.269 2.986 1.00 93.56 172 VAL A C 1
ATOM 1389 O O . VAL A 1 172 ? -13.969 0.721 2.650 1.00 93.56 172 VAL A O 1
ATOM 1392 N N . ASP A 1 173 ? -13.859 -1.447 3.243 1.00 92.06 173 ASP A N 1
ATOM 1393 C CA . ASP A 1 173 ? -15.297 -1.654 3.331 1.00 92.06 173 ASP A CA 1
ATOM 1394 C C . ASP A 1 173 ? -15.885 -0.849 4.503 1.00 92.06 173 ASP A C 1
ATOM 1396 O O . ASP A 1 173 ? -15.341 -0.876 5.608 1.00 92.06 173 ASP A O 1
ATOM 1400 N N . ALA A 1 174 ? -16.961 -0.095 4.271 1.00 92.75 174 ALA A N 1
ATOM 1401 C CA . ALA A 1 174 ? -17.533 0.774 5.300 1.00 92.75 174 ALA A CA 1
ATOM 1402 C C . ALA A 1 174 ? -18.253 0.015 6.424 1.00 92.75 174 ALA A C 1
ATOM 1404 O O . ALA A 1 174 ? -18.489 0.606 7.477 1.00 92.75 174 ALA A O 1
ATOM 1405 N N . GLU A 1 175 ? 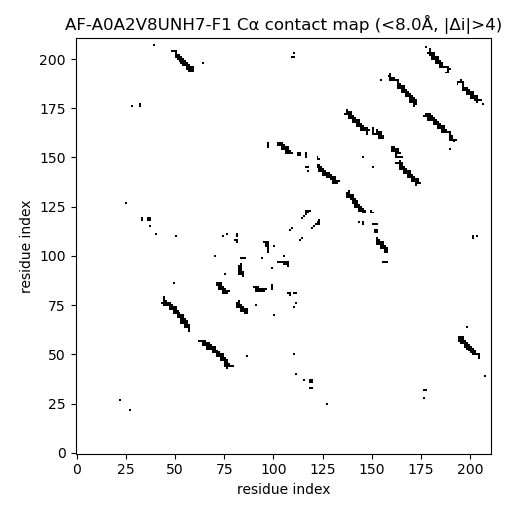-18.601 -1.256 6.212 1.00 90.75 175 GLU A N 1
ATOM 1406 C CA . GLU A 1 175 ? -19.278 -2.093 7.202 1.00 90.75 175 GLU A CA 1
ATOM 1407 C C . GLU A 1 175 ? -18.283 -2.998 7.929 1.00 90.75 175 GLU A C 1
ATOM 1409 O O . GLU A 1 175 ? -18.259 -3.017 9.157 1.00 90.75 175 GLU A O 1
ATOM 1414 N N . SER A 1 176 ? -17.430 -3.725 7.196 1.00 90.62 176 SER A N 1
ATOM 1415 C CA . SER A 1 176 ? -16.505 -4.692 7.806 1.00 90.62 176 SER A CA 1
ATOM 1416 C C . SER A 1 176 ? -15.135 -4.123 8.180 1.00 90.62 176 SER A C 1
ATOM 1418 O O . SER A 1 176 ? -14.368 -4.794 8.875 1.00 90.62 176 SER A O 1
ATOM 1420 N N . LEU A 1 177 ? -14.795 -2.921 7.699 1.00 91.00 177 LEU A N 1
ATOM 1421 C CA . LEU A 1 177 ? -13.447 -2.342 7.767 1.00 91.00 177 LEU A CA 1
ATOM 1422 C C . LEU A 1 177 ? -12.362 -3.245 7.150 1.00 91.00 177 LEU A C 1
ATOM 1424 O O . LEU A 1 177 ? -11.182 -3.135 7.488 1.00 91.00 177 LEU A O 1
ATOM 1428 N N . ASP A 1 178 ? -12.731 -4.133 6.224 1.00 87.56 178 ASP A N 1
ATOM 1429 C CA . ASP A 1 178 ? -11.760 -4.922 5.471 1.00 87.56 178 ASP A CA 1
ATOM 1430 C C . ASP A 1 178 ? -11.027 -4.032 4.461 1.00 87.56 178 ASP A C 1
ATOM 1432 O O . ASP A 1 178 ? -11.650 -3.291 3.701 1.00 87.56 178 ASP A O 1
ATOM 1436 N N . LEU A 1 179 ? -9.697 -4.129 4.415 1.00 88.19 179 LEU A N 1
ATOM 1437 C CA . LEU A 1 179 ? -8.885 -3.468 3.396 1.00 88.19 179 LEU A CA 1
ATOM 1438 C C . LEU A 1 179 ? -9.192 -4.069 2.016 1.00 88.19 179 LEU A C 1
ATOM 1440 O O . LEU A 1 179 ? -9.002 -5.264 1.805 1.00 88.19 179 LEU A O 1
ATOM 1444 N N . LEU A 1 180 ? -9.638 -3.236 1.075 1.00 86.31 180 LEU A N 1
ATOM 1445 C CA . LEU A 1 180 ? -10.057 -3.662 -0.266 1.00 86.31 180 LEU A CA 1
ATOM 1446 C C . LEU A 1 180 ? -9.010 -3.347 -1.337 1.00 86.31 180 LEU A C 1
ATOM 1448 O O . LEU A 1 180 ? -8.859 -4.080 -2.316 1.00 86.31 180 LEU A O 1
ATOM 1452 N N . ARG A 1 181 ? -8.308 -2.220 -1.200 1.00 86.94 181 ARG A N 1
ATOM 1453 C CA . ARG A 1 181 ? -7.396 -1.718 -2.234 1.00 86.94 181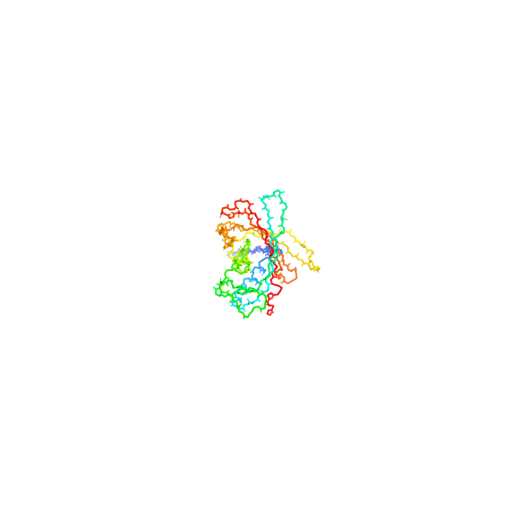 ARG A CA 1
ATOM 1454 C C . ARG A 1 181 ? -6.386 -0.752 -1.645 1.00 86.94 181 ARG A C 1
ATOM 1456 O O . ARG A 1 181 ? -6.743 0.060 -0.795 1.00 86.94 181 ARG A O 1
ATOM 1463 N N . ILE A 1 182 ? -5.171 -0.804 -2.172 1.00 89.19 182 ILE A N 1
ATOM 1464 C CA . ILE A 1 182 ? -4.132 0.204 -1.988 1.00 89.19 182 ILE A CA 1
ATOM 1465 C C . ILE A 1 182 ? -3.731 0.701 -3.377 1.00 89.19 182 ILE A C 1
ATOM 1467 O O . ILE A 1 182 ? -3.561 -0.072 -4.320 1.00 89.19 182 ILE A O 1
ATOM 1471 N N . GLU A 1 183 ? -3.613 2.012 -3.515 1.00 89.56 183 GLU A N 1
ATOM 1472 C CA . GLU A 1 183 ? -3.004 2.638 -4.677 1.00 89.56 183 GLU A CA 1
ATOM 1473 C C . GLU A 1 183 ? -1.821 3.481 -4.245 1.00 89.56 183 GLU A C 1
ATOM 1475 O O . GLU A 1 183 ? -1.976 4.426 -3.471 1.00 89.56 183 GLU A O 1
ATOM 1480 N N . THR A 1 184 ? -0.663 3.186 -4.820 1.00 87.44 184 THR A N 1
ATOM 1481 C CA . THR A 1 184 ? 0.614 3.733 -4.378 1.00 87.44 184 THR A CA 1
ATOM 1482 C C . THR A 1 184 ? 1.327 4.410 -5.521 1.00 87.44 184 THR A C 1
ATOM 1484 O O . THR A 1 184 ? 1.557 3.836 -6.583 1.00 87.44 184 THR A O 1
ATOM 1487 N N . ASN A 1 185 ? 1.748 5.641 -5.284 1.00 86.75 185 ASN A N 1
ATOM 1488 C CA . ASN A 1 185 ? 2.579 6.413 -6.184 1.00 86.75 185 ASN A CA 1
ATOM 1489 C C . ASN A 1 185 ? 3.955 6.620 -5.562 1.00 86.75 185 ASN A C 1
ATOM 1491 O O . ASN A 1 185 ? 4.074 7.049 -4.410 1.00 86.75 185 ASN A O 1
ATOM 1495 N N . THR A 1 186 ? 4.998 6.406 -6.359 1.00 81.81 186 THR A N 1
ATOM 1496 C CA . THR A 1 186 ? 6.360 6.754 -5.956 1.00 81.81 186 THR A CA 1
ATOM 1497 C C . THR A 1 186 ? 6.648 8.221 -6.265 1.00 81.81 186 THR A C 1
ATOM 1499 O O . THR A 1 186 ? 6.522 8.700 -7.401 1.00 81.81 186 THR A O 1
ATOM 1502 N N . SER A 1 187 ? 7.036 8.976 -5.234 1.00 65.00 187 SER A N 1
ATOM 1503 C CA . SER A 1 187 ? 7.345 10.403 -5.383 1.00 65.00 187 SER A CA 1
ATOM 1504 C C . SER A 1 187 ? 8.829 10.685 -5.642 1.00 65.00 187 SER A C 1
ATOM 1506 O O . SER A 1 187 ? 9.163 11.800 -6.050 1.00 65.00 187 SER A O 1
ATOM 1508 N N . ARG A 1 188 ? 9.718 9.691 -5.518 1.00 64.56 188 ARG A N 1
ATOM 1509 C CA . ARG A 1 188 ? 11.132 9.826 -5.890 1.00 64.56 188 ARG A CA 1
ATOM 1510 C C . ARG A 1 188 ? 11.535 8.758 -6.919 1.00 64.56 188 ARG A C 1
ATOM 1512 O O . ARG A 1 188 ? 11.282 7.581 -6.675 1.00 64.56 188 ARG A O 1
ATOM 1519 N N . PRO A 1 189 ? 12.125 9.149 -8.060 1.00 60.81 189 PRO A N 1
ATOM 1520 C CA . PRO A 1 189 ? 12.622 8.201 -9.048 1.00 60.81 189 PRO A CA 1
ATOM 1521 C C . PRO A 1 189 ? 13.883 7.483 -8.555 1.00 60.81 189 PRO A C 1
ATOM 1523 O O . PRO A 1 189 ? 14.691 8.061 -7.826 1.00 60.81 189 PRO A O 1
ATOM 1526 N N . ILE A 1 190 ? 14.063 6.235 -8.988 1.00 63.59 190 ILE A N 1
ATOM 1527 C CA . ILE A 1 190 ? 15.254 5.432 -8.686 1.00 63.59 190 ILE A CA 1
ATOM 1528 C C . ILE A 1 190 ? 16.381 5.854 -9.638 1.00 63.59 190 ILE A C 1
ATOM 1530 O O . ILE A 1 190 ? 16.168 5.925 -10.850 1.00 63.59 190 ILE A O 1
ATOM 1534 N N . SER A 1 191 ? 17.576 6.134 -9.116 1.00 56.44 191 SER A N 1
ATOM 1535 C CA . SER A 1 191 ? 18.775 6.408 -9.930 1.00 56.44 191 SER A CA 1
ATOM 1536 C C . SER A 1 191 ? 19.241 5.138 -10.666 1.00 56.44 191 SER A C 1
ATOM 1538 O O . SER A 1 191 ? 19.240 4.092 -10.023 1.00 56.44 191 SER A O 1
ATOM 1540 N N . PRO A 1 192 ? 19.635 5.172 -11.960 1.00 59.62 192 PRO A N 1
ATOM 1541 C CA . PRO A 1 192 ? 19.885 6.335 -12.817 1.00 59.62 192 PRO A CA 1
ATOM 1542 C C . PRO A 1 192 ? 18.685 6.728 -13.697 1.00 59.62 192 PRO A C 1
ATOM 1544 O O . PRO A 1 192 ? 18.854 7.351 -14.742 1.00 59.62 192 PRO A O 1
ATOM 1547 N N . SER A 1 193 ? 17.454 6.398 -13.297 1.00 59.25 193 SER A N 1
ATOM 1548 C CA . SER A 1 193 ? 16.217 6.742 -14.015 1.00 59.25 193 SER A CA 1
ATOM 1549 C C . SER A 1 193 ? 15.439 7.904 -13.357 1.00 59.25 193 SER A C 1
ATOM 1551 O O . SER A 1 193 ? 14.289 7.722 -12.951 1.00 59.25 193 SER A O 1
ATOM 1553 N N . PRO A 1 194 ? 15.997 9.137 -13.286 1.00 57.41 194 PRO A N 1
ATOM 1554 C CA . PRO A 1 194 ? 15.507 10.251 -12.461 1.00 57.41 194 PRO A CA 1
ATOM 1555 C C . PRO A 1 194 ? 14.157 10.848 -12.897 1.00 57.41 194 PRO A C 1
ATOM 1557 O O . PRO A 1 194 ? 13.740 11.872 -12.367 1.00 57.41 194 PRO A O 1
ATOM 1560 N N . ARG A 1 195 ? 13.470 10.269 -13.887 1.00 62.09 195 ARG A N 1
ATOM 1561 C CA . ARG A 1 195 ? 12.235 10.833 -14.463 1.00 62.09 195 ARG A CA 1
ATOM 1562 C C . ARG A 1 195 ? 11.038 9.891 -14.410 1.00 62.09 195 ARG A C 1
ATOM 1564 O O . ARG A 1 195 ? 9.933 10.301 -14.743 1.00 62.09 195 ARG A O 1
ATOM 1571 N N . LEU A 1 196 ? 11.220 8.635 -14.016 1.00 65.38 196 LEU A N 1
ATOM 1572 C CA . LEU A 1 196 ? 10.127 7.670 -14.043 1.00 65.38 196 LEU A CA 1
ATOM 1573 C C . LEU A 1 196 ? 9.405 7.649 -12.698 1.00 65.38 196 LEU A C 1
ATOM 1575 O O . LEU A 1 196 ? 9.986 7.320 -11.667 1.00 65.38 196 LEU A O 1
ATOM 1579 N N . ARG A 1 197 ? 8.123 8.018 -12.730 1.00 74.38 197 ARG A N 1
ATOM 1580 C CA . ARG A 1 197 ? 7.190 7.819 -11.617 1.00 74.38 197 ARG A CA 1
ATOM 1581 C C . ARG A 1 197 ? 6.311 6.622 -11.930 1.00 74.38 197 ARG A C 1
ATOM 1583 O O . ARG A 1 197 ? 5.780 6.548 -13.043 1.00 74.38 197 ARG A O 1
ATOM 1590 N N . THR A 1 198 ? 6.120 5.754 -10.945 1.00 74.62 198 THR A N 1
ATOM 1591 C CA . THR A 1 198 ? 5.321 4.536 -11.088 1.00 74.62 198 THR A CA 1
ATOM 1592 C C . THR A 1 198 ? 4.119 4.604 -10.162 1.00 74.62 198 THR A C 1
ATOM 1594 O O . THR A 1 198 ? 4.250 4.994 -8.999 1.00 74.62 198 THR A O 1
ATOM 1597 N N . ARG A 1 199 ? 2.955 4.248 -10.705 1.00 80.06 199 ARG A N 1
ATOM 1598 C CA . ARG A 1 199 ? 1.734 4.001 -9.945 1.00 80.06 199 ARG A CA 1
ATOM 1599 C C . ARG A 1 199 ? 1.493 2.503 -9.898 1.00 80.06 199 ARG A C 1
ATOM 1601 O O . ARG A 1 199 ? 1.524 1.846 -10.940 1.00 80.06 199 ARG A O 1
ATOM 1608 N N . TRP A 1 200 ? 1.251 2.030 -8.690 1.00 76.62 200 TRP A N 1
ATOM 1609 C CA . TRP A 1 200 ? 0.929 0.664 -8.337 1.00 76.62 200 TRP A CA 1
ATOM 1610 C C . TRP A 1 200 ? -0.496 0.636 -7.844 1.00 76.62 200 TRP A C 1
ATOM 1612 O O . TRP A 1 200 ? -0.919 1.496 -7.071 1.00 76.62 200 TRP A O 1
ATOM 1622 N N . ILE A 1 201 ? -1.238 -0.341 -8.322 1.00 76.69 201 ILE A N 1
ATOM 1623 C CA . ILE A 1 201 ? -2.576 -0.606 -7.840 1.00 76.69 201 ILE A CA 1
ATOM 1624 C C . ILE A 1 201 ? -2.549 -2.033 -7.345 1.00 76.69 201 ILE A C 1
ATOM 1626 O O . ILE A 1 201 ? -2.559 -2.959 -8.155 1.00 76.69 201 ILE A O 1
ATOM 1630 N N . THR A 1 202 ? -2.521 -2.176 -6.027 1.00 71.31 202 THR A N 1
ATOM 1631 C CA . THR A 1 202 ? -2.593 -3.463 -5.354 1.00 71.31 202 THR A CA 1
ATOM 1632 C C . THR A 1 202 ? -4.029 -3.648 -4.902 1.00 71.31 202 THR A C 1
ATOM 1634 O O . THR A 1 202 ? -4.554 -2.919 -4.051 1.00 71.31 202 THR A O 1
ATOM 1637 N N . ARG A 1 203 ? -4.719 -4.620 -5.497 1.00 68.94 203 ARG A N 1
ATOM 1638 C CA . ARG A 1 203 ? -5.990 -5.068 -4.924 1.00 68.94 203 ARG A CA 1
ATOM 1639 C C . ARG A 1 203 ? -5.640 -5.932 -3.729 1.00 68.94 203 ARG A C 1
ATOM 1641 O O . ARG A 1 203 ? -4.990 -6.960 -3.894 1.00 68.94 203 ARG A O 1
ATOM 1648 N N . ALA A 1 204 ? -6.022 -5.465 -2.541 1.00 61.03 204 ALA A N 1
ATOM 1649 C CA . ALA A 1 204 ? -5.830 -6.251 -1.339 1.00 61.03 204 ALA A CA 1
ATOM 1650 C C . ALA A 1 204 ? -6.593 -7.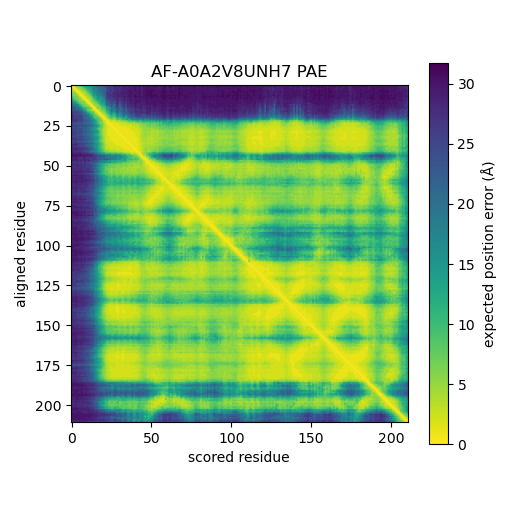563 -1.513 1.00 61.03 204 ALA A C 1
ATOM 1652 O O . ALA A 1 204 ? -7.644 -7.595 -2.163 1.00 61.03 204 ALA A O 1
ATOM 1653 N N . CYS A 1 205 ? -6.033 -8.635 -0.963 1.00 61.66 205 CYS A N 1
ATOM 1654 C CA . CYS A 1 205 ? -6.630 -9.958 -0.999 1.00 61.66 205 CYS A CA 1
ATOM 1655 C C . CYS A 1 205 ? -8.105 -9.856 -0.635 1.00 61.66 205 CYS A C 1
ATOM 1657 O O . CYS A 1 205 ? -8.449 -9.439 0.475 1.00 61.66 205 CYS A O 1
ATOM 1659 N N . ALA A 1 206 ? -8.973 -10.217 -1.581 1.00 43.69 206 ALA A N 1
ATOM 1660 C CA . ALA A 1 206 ? -10.365 -10.452 -1.262 1.00 43.69 206 ALA A CA 1
ATOM 1661 C C . ALA A 1 206 ? -10.365 -11.501 -0.145 1.00 43.69 206 ALA A C 1
ATOM 1663 O O . ALA A 1 206 ? -9.875 -12.610 -0.338 1.00 43.69 206 ALA A O 1
ATOM 1664 N N . SER A 1 207 ? -10.819 -11.086 1.038 1.00 42.78 207 SER A N 1
ATOM 1665 C CA . SER A 1 207 ? -10.794 -11.842 2.291 1.00 42.78 207 SER A CA 1
ATOM 1666 C C . SER A 1 207 ? -9.408 -12.318 2.747 1.00 42.78 207 SER A C 1
ATOM 1668 O O . SER A 1 207 ? -8.989 -13.440 2.488 1.00 42.78 207 SER A O 1
ATOM 1670 N N . LEU A 1 208 ? -8.768 -11.522 3.608 1.00 45.59 208 LEU A N 1
ATOM 1671 C CA . LEU A 1 208 ? -8.144 -12.130 4.788 1.00 45.59 208 LEU A CA 1
ATOM 1672 C C . LEU A 1 208 ? -9.207 -13.041 5.435 1.00 45.59 208 LEU A C 1
ATOM 1674 O O . LEU A 1 208 ? -10.359 -12.602 5.538 1.00 45.59 208 LEU A O 1
ATOM 1678 N N . PRO A 1 209 ? -8.877 -14.277 5.836 1.00 37.59 209 PRO A N 1
ATOM 1679 C CA . PRO A 1 209 ? -9.870 -15.184 6.384 1.00 37.59 209 PRO A CA 1
ATOM 1680 C C . PRO A 1 209 ? -10.483 -14.508 7.611 1.00 37.59 209 PRO A C 1
ATOM 1682 O O . PRO A 1 209 ? -9.771 -14.129 8.548 1.00 37.59 209 PRO A O 1
ATOM 1685 N N . ARG A 1 210 ? -11.800 -14.286 7.570 1.00 40.09 210 ARG A N 1
ATOM 1686 C CA . ARG A 1 210 ? -12.551 -13.964 8.780 1.00 40.09 210 ARG A CA 1
ATOM 1687 C C . ARG A 1 210 ? -12.506 -15.241 9.609 1.00 40.09 210 ARG A C 1
ATOM 1689 O O . ARG A 1 210 ? -12.983 -16.271 9.143 1.00 40.09 210 ARG A O 1
ATOM 1696 N N . THR A 1 211 ? -11.824 -15.191 10.747 1.00 41.12 211 THR A N 1
ATOM 1697 C CA . THR A 1 211 ? -12.012 -16.205 11.789 1.00 41.12 211 THR A CA 1
ATOM 1698 C C . THR A 1 211 ? -13.426 -16.117 12.314 1.00 41.12 211 THR A C 1
ATOM 1700 O O . THR A 1 211 ? -13.855 -14.955 12.513 1.00 41.12 211 THR A O 1
#

Mean predicted aligned error: 10.53 Å

pLDDT: mean 77.58, std 14.57, range [36.69, 97.25]

Radius of gyration: 24.78 Å; Cα contacts (8 Å, |Δi|>4): 404; chains: 1; bounding box: 42×56×101 Å

Nearest PDB structures (foldseek):
  4qq1-assembly3_C  TM=2.818E-01  e=5.686E-02  Neisseria meningitidis serogroup B
  7rz5-assembly1_A  TM=3.470E-01  e=1.168E+00  Rattus norvegicus
  7rz4-assembly1_A  TM=2.960E-01  e=2.355E+00  Rattus norvegicus
  9b62-assembly1_E  TM=3.335E-01  e=2.355E+00  Homo sapiens
  1wlu-assembly1_A  TM=2.919E-01  e=4.749E+00  Thermus thermophilus HB8

Secondary structure (DSSP, 8-state):
---------------------PPPHHHHHHHHHHHHHHHHHHT-TT-EEEEEEEEEEESSTTSPPEEEEEEEEEEEEETTEEEEE-TT-SS-BS--HHHHH-SS-EEETTTHHHHIIIIISS--EEEEEEEEEETTEEEEEEEEEE-GGG---EEEETTEEEE--EEEEEEEETTT--EEEEEEEESSPPTT-TT-EEEEEEE--S-----

Solvent-accessible surface area (backbone atoms only — not comparable to full-atom values): 12122 Å² total; per-residue (Å²): 142,82,86,84,80,83,82,80,83,80,78,81,80,77,74,78,80,75,79,77,77,75,75,58,69,70,58,53,53,51,52,50,36,33,51,53,51,47,56,51,62,74,69,32,67,83,43,76,38,68,42,41,38,39,38,26,39,25,70,49,90,90,47,72,72,41,79,74,54,72,49,66,34,29,39,31,35,46,94,94,40,76,27,38,28,57,75,89,54,95,62,68,38,97,48,58,56,54,70,75,64,70,64,62,74,38,49,62,42,71,58,67,52,43,49,34,33,57,54,60,69,73,29,38,52,76,43,87,70,49,79,45,81,51,99,94,37,59,25,39,35,32,36,38,41,24,53,53,92,54,37,84,46,38,42,36,40,92,83,32,66,36,71,30,21,42,37,35,39,39,34,22,37,67,83,80,51,44,64,48,33,40,35,40,32,42,81,49,44,46,62,88,45,76,44,51,34,45,40,41,35,35,44,38,46,84,69,70,81,82,125